Protein AF-A0A0A0C1K7-F1 (afdb_monomer)

Organism: NCBI:txid1386082

Radius of gyration: 26.79 Å; Cα contacts (8 Å, |Δi|>4): 546; chains: 1; bounding box: 104×49×69 Å

Foldseek 3Di:
DAEDELVNLLVLLLVQLVVDDLLQAEEEAEPDQSVSSSVSSCVNSVHWYYYLVCLLVQATDQDPPVDHPVCSSVSSLVRQAYEYEYQEFDPCPSLVVSVVSLVVRPSCPNRYFYEYQEYEPDDSVVSHPYYRDYDYPPYDYLVCNLADQLQLLEEEACACPWQNHAQPDDGDPHTPDARNYEHAEHEYAHDPVCVVVVVVSCVVRPHHYDYYHYQPPVVQDDPDDDDPQSPDSLSSVLSCCVVSLRLEYEAADPVSLQSSCASNQHWYQHNPLSFIDHHPDDTPDGDDPVVVVVSVVSVVVSVVVVVVVVVVVVVVVVVVVVVVVVVVVVVVVVPDDDDDDDD

Structure (mmCIF, N/CA/C/O backbone):
data_AF-A0A0A0C1K7-F1
#
_entry.id   AF-A0A0A0C1K7-F1
#
loop_
_atom_site.group_PDB
_atom_site.id
_atom_site.type_symbol
_atom_site.label_atom_id
_atom_site.label_alt_id
_atom_site.label_comp_id
_atom_site.label_asym_id
_atom_site.label_entity_id
_atom_site.label_seq_id
_atom_site.pdbx_PDB_ins_code
_atom_site.Cartn_x
_atom_site.Cartn_y
_atom_site.Cartn_z
_atom_site.occupancy
_atom_site.B_iso_or_equiv
_atom_site.auth_seq_id
_atom_site.auth_comp_id
_atom_site.auth_asym_id
_atom_site.auth_atom_id
_atom_site.pdbx_PDB_model_num
ATOM 1 N N . MET A 1 1 ? -2.513 -12.973 -7.589 1.00 79.81 1 MET A N 1
ATOM 2 C CA . MET A 1 1 ? -2.122 -11.960 -6.600 1.00 79.81 1 MET A CA 1
ATOM 3 C C . MET A 1 1 ? -3.388 -11.286 -6.135 1.00 79.81 1 MET A C 1
ATOM 5 O O . MET A 1 1 ? -4.153 -10.861 -6.990 1.00 79.81 1 MET A O 1
ATOM 9 N N . GLU A 1 2 ? -3.632 -11.249 -4.832 1.00 85.44 2 GLU A N 1
ATOM 10 C CA . GLU A 1 2 ? -4.788 -10.550 -4.267 1.00 85.44 2 GLU A CA 1
ATOM 11 C C . GLU A 1 2 ? -4.468 -9.060 -4.143 1.00 85.44 2 GLU A C 1
ATOM 13 O O . GLU A 1 2 ? -3.537 -8.693 -3.430 1.00 85.44 2 GLU A O 1
ATOM 18 N N . PHE A 1 3 ? -5.199 -8.205 -4.847 1.00 91.31 3 PHE A N 1
ATOM 19 C CA . PHE A 1 3 ? -5.061 -6.756 -4.733 1.00 91.31 3 PHE A CA 1
ATOM 20 C C . PHE A 1 3 ? -6.312 -6.171 -4.082 1.00 91.31 3 PHE A C 1
ATOM 22 O O . PHE A 1 3 ? -7.419 -6.654 -4.329 1.00 91.31 3 PHE A O 1
ATOM 29 N N . ARG A 1 4 ? -6.145 -5.143 -3.250 1.00 93.06 4 ARG A N 1
ATOM 30 C CA . ARG A 1 4 ? -7.255 -4.310 -2.772 1.00 93.06 4 ARG A CA 1
ATOM 31 C C . ARG A 1 4 ? -6.909 -2.844 -3.021 1.00 93.06 4 ARG A C 1
ATOM 33 O O . ARG A 1 4 ? -5.832 -2.383 -2.631 1.00 93.06 4 ARG A O 1
ATOM 40 N N . SER A 1 5 ? -7.826 -2.148 -3.685 1.00 94.00 5 SER A N 1
ATOM 41 C CA . SER A 1 5 ? -7.778 -0.700 -3.878 1.00 94.00 5 SER A CA 1
ATOM 42 C C . SER A 1 5 ? -8.366 0.031 -2.674 1.00 94.00 5 SER A C 1
ATOM 44 O O . SER A 1 5 ? -9.051 -0.565 -1.838 1.00 94.00 5 SER A O 1
ATOM 46 N N . VAL A 1 6 ? -8.140 1.339 -2.601 1.00 95.50 6 VAL A N 1
ATOM 47 C CA . VAL A 1 6 ? -8.814 2.237 -1.656 1.00 95.50 6 VAL A CA 1
ATOM 48 C C . VAL A 1 6 ? -10.325 2.219 -1.891 1.00 95.50 6 VAL A C 1
ATOM 50 O O . VAL A 1 6 ? -11.089 2.222 -0.929 1.00 95.50 6 VAL A O 1
ATOM 53 N N . HIS A 1 7 ? -10.765 2.128 -3.151 1.00 93.38 7 HIS A N 1
ATOM 54 C CA . HIS A 1 7 ? -12.184 1.984 -3.481 1.00 93.38 7 HIS A CA 1
ATOM 55 C C . HIS A 1 7 ? -12.779 0.708 -2.871 1.00 93.38 7 HIS A C 1
ATOM 57 O O . HIS A 1 7 ? -13.783 0.776 -2.166 1.00 93.38 7 HIS A O 1
ATOM 63 N N . GLN A 1 8 ? -12.122 -0.439 -3.077 1.00 93.12 8 GLN A N 1
ATOM 64 C CA . GLN A 1 8 ? -12.571 -1.710 -2.513 1.00 93.12 8 GLN A CA 1
ATOM 65 C C . GLN A 1 8 ? -12.568 -1.671 -0.979 1.00 93.12 8 GLN A C 1
ATOM 67 O O . GLN A 1 8 ? -13.553 -2.054 -0.359 1.00 93.12 8 GLN A O 1
ATOM 72 N N . LEU A 1 9 ? -11.509 -1.121 -0.370 1.00 96.38 9 LEU A N 1
ATOM 73 C CA . LEU A 1 9 ? -11.446 -0.916 1.077 1.00 96.38 9 LEU A CA 1
ATOM 74 C C . LEU A 1 9 ? -12.624 -0.086 1.596 1.00 96.38 9 LEU A C 1
ATOM 76 O O . LEU A 1 9 ? -13.192 -0.446 2.620 1.00 96.38 9 LEU A O 1
ATOM 80 N N . SER A 1 10 ? -13.005 0.990 0.908 1.00 96.44 10 SER A N 1
ATOM 81 C CA . SER A 1 10 ? -14.137 1.823 1.321 1.00 96.44 10 SER A CA 1
ATOM 82 C C . SER A 1 10 ? -15.453 1.044 1.321 1.00 96.44 10 SER A C 1
ATOM 84 O O . SER A 1 10 ? -16.235 1.185 2.257 1.00 96.44 10 SER A O 1
ATOM 86 N N . VAL A 1 11 ? -15.698 0.220 0.298 1.00 95.62 11 VAL A N 1
ATOM 87 C CA . VAL A 1 11 ? -16.900 -0.628 0.222 1.00 95.62 11 VAL A CA 1
ATOM 88 C C . VAL A 1 11 ? -16.883 -1.694 1.318 1.00 95.62 11 VAL A C 1
ATOM 90 O O . VAL A 1 11 ? -17.893 -1.925 1.981 1.00 95.62 11 VAL A O 1
ATOM 93 N N . ASP A 1 12 ? -15.732 -2.325 1.529 1.00 96.56 12 ASP A N 1
ATOM 94 C CA . ASP A 1 12 ? -15.576 -3.398 2.508 1.00 96.56 12 ASP A CA 1
ATOM 95 C C . ASP A 1 12 ? -15.696 -2.886 3.942 1.00 96.56 12 ASP A C 1
ATOM 97 O O . ASP A 1 12 ? -16.361 -3.514 4.757 1.00 96.56 12 ASP A O 1
ATOM 101 N N . VAL A 1 13 ? -15.130 -1.719 4.253 1.00 97.81 13 VAL A N 1
ATOM 102 C CA . VAL A 1 13 ? -15.263 -1.089 5.572 1.00 97.81 13 VAL A CA 1
ATOM 103 C C . VAL A 1 13 ? -16.706 -0.667 5.853 1.00 97.81 13 VAL A C 1
ATOM 105 O O . VAL A 1 13 ? -17.173 -0.855 6.975 1.00 97.81 13 VAL A O 1
ATOM 108 N N . ALA A 1 14 ? -17.425 -0.152 4.852 1.00 97.06 14 ALA A N 1
ATOM 109 C CA . ALA A 1 14 ? -18.838 0.189 4.999 1.00 97.06 14 ALA A CA 1
ATOM 110 C C . ALA A 1 14 ? -19.695 -1.040 5.336 1.00 97.06 14 ALA A C 1
ATOM 112 O O . ALA A 1 14 ? -20.583 -0.951 6.169 1.00 97.06 14 ALA A O 1
ATOM 113 N N . ARG A 1 15 ? -19.404 -2.200 4.737 1.00 97.56 15 ARG A N 1
ATOM 114 C CA . ARG A 1 15 ? -20.087 -3.462 5.070 1.00 97.56 15 ARG A CA 1
ATOM 115 C C . ARG A 1 15 ? -19.617 -4.044 6.395 1.00 97.56 15 ARG A C 1
ATOM 117 O O . ARG A 1 15 ? -20.395 -4.636 7.130 1.00 97.56 15 ARG A O 1
ATOM 124 N N . TRP A 1 16 ? -18.330 -3.907 6.702 1.00 97.44 16 TRP A N 1
ATOM 125 C CA . TRP A 1 16 ? -17.764 -4.418 7.942 1.00 97.44 16 TRP A CA 1
ATOM 126 C C . TRP A 1 16 ? -18.338 -3.695 9.161 1.00 97.44 16 TRP A C 1
ATOM 128 O O . TRP A 1 16 ? -18.605 -4.349 10.168 1.00 97.44 16 TRP A O 1
ATOM 138 N N . SER A 1 17 ? -18.586 -2.385 9.064 1.00 97.06 17 SER A N 1
ATOM 139 C CA . SER A 1 17 ? -19.170 -1.598 10.156 1.00 97.06 17 SER A CA 1
ATOM 140 C C . SER A 1 17 ? -20.531 -2.122 10.620 1.00 97.06 17 SER A C 1
ATOM 142 O O . SER A 1 17 ? -20.789 -2.110 11.818 1.00 97.06 17 SER A O 1
ATOM 144 N N . GLU A 1 18 ? -21.346 -2.674 9.716 1.00 95.94 18 GLU A N 1
ATOM 145 C CA . GLU A 1 18 ? -22.648 -3.287 10.025 1.00 95.94 18 GLU A CA 1
ATOM 146 C C . GLU A 1 18 ? -22.526 -4.590 10.836 1.00 95.94 18 GLU A C 1
ATOM 148 O O . GLU A 1 18 ? -23.487 -5.039 11.453 1.00 95.94 18 GLU A O 1
ATOM 153 N N . THR A 1 19 ? -21.345 -5.215 10.833 1.00 95.38 19 THR A N 1
ATOM 154 C CA . THR A 1 19 ? -21.078 -6.484 11.537 1.00 95.38 19 THR A CA 1
ATOM 155 C C . THR A 1 19 ? -20.338 -6.300 12.861 1.00 95.38 19 THR A C 1
ATOM 157 O O . THR A 1 19 ? -20.175 -7.259 13.620 1.00 95.38 19 THR A O 1
ATOM 160 N N . LEU A 1 20 ? -19.829 -5.092 13.123 1.00 96.25 20 LEU A N 1
ATOM 161 C CA . LEU A 1 20 ? -19.092 -4.784 14.342 1.00 96.25 20 LEU A CA 1
ATOM 162 C C . LEU A 1 20 ? -20.054 -4.589 15.526 1.00 96.25 20 LEU A C 1
ATOM 164 O O . LEU A 1 20 ? -21.202 -4.198 15.324 1.00 96.25 20 LEU A O 1
ATOM 168 N N . PRO A 1 21 ? -19.603 -4.836 16.771 1.00 94.12 21 PRO A N 1
ATOM 169 C CA . PRO A 1 21 ? -20.442 -4.626 17.944 1.00 94.12 21 PRO A CA 1
ATOM 170 C C . PRO A 1 21 ? -20.941 -3.177 18.044 1.00 94.12 21 PRO A C 1
ATOM 172 O O . PRO A 1 21 ? -20.156 -2.233 17.945 1.00 94.12 21 PRO A O 1
ATOM 175 N N . GLU A 1 22 ? -22.241 -3.002 18.290 1.00 90.62 22 GLU A N 1
ATOM 176 C CA . GLU A 1 22 ? -22.869 -1.676 18.405 1.00 90.62 22 GLU A CA 1
ATOM 177 C C . GLU A 1 22 ? -22.341 -0.865 19.598 1.00 90.62 22 GLU A C 1
ATOM 179 O O . GLU A 1 22 ? -22.368 0.366 19.577 1.00 90.62 22 GLU A O 1
ATOM 184 N N . ASP A 1 23 ? -21.832 -1.550 20.624 1.00 92.88 23 ASP A N 1
ATOM 185 C CA . ASP A 1 23 ? -21.272 -0.970 21.846 1.00 92.88 23 ASP A CA 1
ATOM 186 C C . ASP A 1 23 ? -19.806 -0.526 21.704 1.00 92.88 23 ASP A C 1
ATOM 188 O O . ASP A 1 23 ? -19.182 -0.174 22.700 1.00 92.88 23 ASP A O 1
ATOM 192 N N . VAL A 1 24 ? -19.235 -0.524 20.492 1.00 95.25 24 VAL A N 1
ATOM 193 C CA . VAL A 1 24 ? -17.954 0.150 20.227 1.00 95.25 24 VAL A CA 1
ATOM 194 C C . VAL A 1 24 ? -18.142 1.657 20.390 1.00 95.25 24 VAL A C 1
ATOM 196 O O . VAL A 1 24 ? -18.848 2.296 19.614 1.00 95.25 24 VAL A O 1
ATOM 199 N N . ASP A 1 25 ? -17.454 2.234 21.369 1.00 93.44 25 ASP A N 1
ATOM 200 C CA . ASP A 1 25 ? -17.585 3.643 21.741 1.00 93.44 25 ASP A CA 1
ATOM 201 C C . ASP A 1 25 ? -16.509 4.534 21.110 1.00 93.44 25 ASP A C 1
ATOM 203 O O . ASP A 1 25 ? -16.725 5.732 20.952 1.00 93.44 25 ASP A O 1
ATOM 207 N N . LEU A 1 26 ? -15.358 3.960 20.743 1.00 94.81 26 LEU A N 1
ATOM 208 C CA . LEU A 1 26 ? -14.180 4.664 20.229 1.00 94.81 26 LEU A CA 1
ATOM 209 C C . LEU A 1 26 ? -13.444 3.792 19.207 1.00 94.81 26 LEU A C 1
ATOM 211 O O . LEU A 1 26 ? -13.259 2.592 19.429 1.00 94.81 26 LEU A O 1
ATOM 215 N N . VAL A 1 27 ? -12.963 4.403 18.123 1.00 97.25 27 VAL A N 1
ATOM 216 C CA . VAL A 1 27 ? -12.099 3.742 17.136 1.00 97.25 27 VAL A CA 1
ATOM 217 C C . VAL A 1 27 ? -10.688 4.319 17.226 1.00 97.25 27 VAL A C 1
ATOM 219 O O . VAL A 1 27 ? -10.500 5.533 17.213 1.00 97.25 27 VAL A O 1
ATOM 222 N N . ALA A 1 28 ? -9.683 3.451 17.292 1.00 97.62 28 ALA A N 1
ATOM 223 C CA . ALA A 1 28 ? -8.276 3.826 17.281 1.00 97.62 28 ALA A CA 1
ATOM 224 C C . ALA A 1 28 ? -7.560 3.165 16.099 1.00 97.62 28 ALA A C 1
ATOM 226 O O . ALA A 1 28 ? -7.624 1.950 15.940 1.00 97.62 28 ALA A O 1
ATOM 227 N N . GLY A 1 29 ? -6.867 3.932 15.263 1.00 97.94 29 GLY A N 1
ATOM 228 C CA . GLY A 1 29 ? -6.070 3.370 14.169 1.00 97.94 29 GLY A CA 1
ATOM 229 C C . GLY A 1 29 ? -4.614 3.144 14.567 1.00 97.94 29 GLY A C 1
ATOM 230 O O . GLY A 1 29 ? -4.020 3.959 15.268 1.00 97.94 29 GLY A O 1
ATOM 231 N N . ILE A 1 30 ? -4.004 2.057 14.090 1.00 97.50 30 ILE A N 1
ATOM 232 C CA . ILE A 1 30 ? -2.555 1.843 14.193 1.00 97.50 30 ILE A CA 1
ATOM 233 C C . ILE A 1 30 ? -1.863 2.616 13.059 1.00 97.50 30 ILE A C 1
ATOM 235 O O . ILE A 1 30 ? -2.074 2.296 11.881 1.00 97.50 30 ILE A O 1
ATOM 239 N N . PRO A 1 31 ? -1.012 3.615 13.358 1.00 95.00 31 PRO A N 1
ATOM 240 C CA . PRO A 1 31 ? -0.328 4.364 12.316 1.00 95.00 31 PRO A CA 1
ATOM 241 C C . PRO A 1 31 ? 0.660 3.500 11.516 1.00 95.00 31 PRO A C 1
ATOM 243 O O . PRO A 1 31 ? 1.344 2.627 12.047 1.00 95.00 31 PRO A O 1
ATOM 246 N N . ARG A 1 32 ? 0.824 3.724 10.211 1.00 92.56 32 ARG A N 1
ATOM 247 C CA . ARG A 1 32 ? 0.148 4.726 9.366 1.00 92.56 32 ARG A CA 1
ATOM 248 C C . ARG A 1 32 ? -1.073 4.155 8.645 1.00 92.56 32 ARG A C 1
ATOM 250 O O . ARG A 1 32 ? -2.099 4.814 8.572 1.00 92.56 32 ARG A O 1
ATOM 257 N N . SER A 1 33 ? -0.955 2.956 8.076 1.00 95.06 33 SER A N 1
ATOM 258 C CA . SER A 1 33 ? -1.963 2.386 7.176 1.00 95.06 33 SER A CA 1
ATOM 259 C C . SER A 1 33 ? -3.261 2.018 7.887 1.00 95.06 33 SER A C 1
ATOM 261 O O . SER A 1 33 ? -4.314 2.223 7.297 1.00 95.06 33 SER A O 1
ATOM 263 N N . GLY A 1 34 ? -3.212 1.572 9.148 1.00 97.12 34 GLY A N 1
ATOM 264 C CA . GLY A 1 34 ? -4.402 1.285 9.955 1.00 97.12 34 GLY A CA 1
ATOM 265 C C . GLY A 1 34 ? -5.284 2.506 10.227 1.00 97.12 34 GLY A C 1
ATOM 266 O O . GLY A 1 34 ? -6.486 2.353 10.428 1.00 97.12 34 GLY A O 1
ATOM 267 N N . MET A 1 35 ? -4.742 3.727 10.123 1.00 97.50 35 MET A N 1
ATOM 268 C CA . MET A 1 35 ? -5.546 4.954 10.204 1.00 97.50 35 MET A CA 1
ATOM 269 C C . MET A 1 35 ? -6.549 5.083 9.057 1.00 97.50 35 MET A C 1
ATOM 271 O O . MET A 1 35 ? -7.607 5.678 9.246 1.00 97.50 35 MET A O 1
ATOM 275 N N . LEU A 1 36 ? -6.247 4.524 7.881 1.00 97.75 36 LEU A N 1
ATOM 276 C CA . LEU A 1 36 ? -7.131 4.599 6.720 1.00 97.75 36 LEU A CA 1
ATOM 277 C C . LEU A 1 36 ? -8.483 3.900 6.981 1.00 97.75 36 LEU A C 1
ATOM 279 O O . LEU A 1 36 ? -9.506 4.588 6.945 1.00 97.75 36 LEU A O 1
ATOM 283 N N . PRO A 1 37 ? -8.538 2.592 7.311 1.00 98.06 37 PRO A N 1
ATOM 284 C CA . PRO A 1 37 ? -9.797 1.947 7.672 1.00 98.06 37 PRO A CA 1
ATOM 285 C C . PRO A 1 37 ? -10.371 2.450 8.997 1.00 98.06 37 PRO A C 1
ATOM 287 O O . PRO A 1 37 ? -11.589 2.519 9.109 1.00 98.06 37 PRO A O 1
ATOM 290 N N . ALA A 1 38 ? -9.546 2.831 9.981 1.00 98.06 38 ALA A N 1
ATOM 291 C CA . ALA A 1 38 ? -10.041 3.387 11.244 1.00 98.06 38 ALA A CA 1
ATOM 292 C C . ALA A 1 38 ? -10.867 4.661 11.019 1.00 98.06 38 ALA A C 1
ATOM 294 O O . ALA A 1 38 ? -11.949 4.806 11.581 1.00 98.06 38 ALA A O 1
ATOM 295 N N . THR A 1 39 ? -10.391 5.551 10.144 1.00 97.38 39 THR A N 1
ATOM 296 C CA . THR A 1 39 ? -11.105 6.785 9.790 1.00 97.38 39 THR A CA 1
ATOM 297 C C . THR A 1 39 ? -12.430 6.477 9.100 1.00 97.38 39 THR A C 1
ATOM 299 O O . THR A 1 39 ? -13.461 7.030 9.473 1.00 97.38 39 THR A O 1
ATOM 302 N N . MET A 1 40 ? -12.425 5.566 8.122 1.00 97.69 40 MET A N 1
ATOM 303 C CA . MET A 1 40 ? -13.645 5.147 7.423 1.00 97.69 40 MET A CA 1
ATOM 304 C C . MET A 1 40 ? -14.660 4.519 8.393 1.00 97.69 40 MET A C 1
ATOM 306 O O . MET A 1 40 ? -15.831 4.888 8.379 1.00 97.69 40 MET A O 1
ATOM 310 N N . LEU A 1 41 ? -14.211 3.627 9.282 1.00 97.19 41 LEU A N 1
ATOM 311 C CA . LEU A 1 41 ? -15.055 3.010 10.308 1.00 97.19 41 LEU A CA 1
ATOM 312 C C . LEU A 1 41 ? -15.657 4.040 11.259 1.00 97.19 41 LEU A C 1
ATOM 314 O O . LEU A 1 41 ? -16.861 4.015 11.488 1.00 97.19 41 LEU A O 1
ATOM 318 N N . ALA A 1 42 ? -14.841 4.954 11.787 1.00 95.12 42 ALA A N 1
ATOM 319 C CA . ALA A 1 42 ? -15.300 5.998 12.697 1.00 95.12 42 ALA A CA 1
ATOM 320 C C . ALA A 1 42 ? -16.409 6.855 12.065 1.00 95.12 42 ALA A C 1
ATOM 322 O O . ALA A 1 42 ? -17.389 7.179 12.734 1.00 95.12 42 ALA A O 1
ATOM 323 N N . LEU A 1 43 ? -16.301 7.151 10.763 1.00 94.31 43 LEU A N 1
ATOM 324 C CA . LEU A 1 43 ? -17.336 7.860 10.010 1.00 94.31 43 LEU A CA 1
ATOM 325 C C . LEU A 1 43 ? -18.621 7.035 9.863 1.00 94.31 43 LEU A C 1
ATOM 327 O O . LEU A 1 43 ? -19.698 7.553 10.140 1.00 94.31 43 LEU A O 1
ATOM 331 N N . HIS A 1 44 ? -18.529 5.762 9.468 1.00 95.06 44 HIS A N 1
ATOM 332 C CA . HIS A 1 44 ? -19.713 4.908 9.310 1.00 95.06 44 HIS A CA 1
ATOM 333 C C . HIS A 1 44 ? -20.423 4.627 10.643 1.00 95.06 44 HIS A C 1
ATOM 335 O O . HIS A 1 44 ? -21.650 4.633 10.708 1.00 95.06 44 HIS A O 1
ATOM 341 N N . MET A 1 45 ? -19.658 4.427 11.715 1.00 92.94 45 MET A N 1
ATOM 342 C CA . MET A 1 45 ? -20.176 4.121 13.051 1.00 92.94 45 MET A CA 1
ATOM 343 C C . MET A 1 45 ? -20.509 5.377 13.870 1.00 92.94 45 MET A C 1
ATOM 345 O O . MET A 1 45 ? -21.030 5.254 14.976 1.00 92.94 45 MET A O 1
ATOM 349 N N . HIS A 1 46 ? -20.203 6.573 13.352 1.00 90.62 46 HIS A N 1
ATOM 350 C CA . HIS A 1 46 ? -20.353 7.856 14.047 1.00 90.62 46 HIS A CA 1
ATOM 351 C C . HIS A 1 46 ? -19.648 7.886 15.415 1.00 90.62 46 HIS A C 1
ATOM 353 O O . HIS A 1 46 ? -20.186 8.393 16.401 1.00 90.62 46 HIS A O 1
ATOM 359 N N . ARG A 1 47 ? -18.435 7.323 15.484 1.00 91.75 47 ARG A N 1
ATOM 360 C CA . ARG A 1 47 ? -17.638 7.225 16.718 1.00 91.75 47 ARG A CA 1
ATOM 361 C C . ARG A 1 47 ? -16.445 8.181 16.701 1.00 91.75 47 ARG A C 1
ATOM 363 O O . ARG A 1 47 ? -15.932 8.485 15.623 1.00 91.75 47 ARG A O 1
ATOM 370 N N . PRO A 1 48 ? -15.972 8.647 17.872 1.00 92.44 48 PRO A N 1
ATOM 371 C CA . PRO A 1 48 ? -14.722 9.385 17.956 1.00 92.44 48 PRO A CA 1
ATOM 372 C C . PRO A 1 48 ? -13.550 8.537 17.438 1.00 92.44 48 PRO A C 1
ATOM 374 O O . PRO A 1 48 ? -13.557 7.305 17.532 1.00 92.44 48 PRO A O 1
ATOM 377 N N . LEU A 1 49 ? -12.544 9.219 16.892 1.00 94.06 49 LEU A N 1
ATOM 378 C CA . LEU A 1 49 ? -11.361 8.615 16.287 1.00 94.06 49 LEU A CA 1
ATOM 379 C C . LEU A 1 49 ? -10.105 9.049 17.039 1.00 94.06 49 LEU A C 1
ATOM 381 O O . LEU A 1 49 ? -9.923 10.231 17.326 1.00 94.06 49 LEU A O 1
ATOM 385 N N . THR A 1 50 ? -9.194 8.118 17.284 1.00 94.94 50 THR A N 1
ATOM 386 C CA . THR A 1 50 ? -7.830 8.426 17.717 1.00 94.94 50 THR A CA 1
ATOM 387 C C . THR A 1 50 ? -6.797 7.584 16.963 1.00 94.94 50 THR A C 1
ATOM 389 O O . THR A 1 50 ? -7.148 6.694 16.185 1.00 94.94 50 THR A O 1
ATOM 392 N N . ASP A 1 51 ? -5.519 7.887 17.150 1.00 96.06 51 ASP A N 1
ATOM 393 C CA . ASP A 1 51 ? -4.420 6.994 16.792 1.00 96.06 51 ASP A CA 1
ATOM 394 C C . ASP A 1 51 ? -3.963 6.191 18.024 1.00 96.06 51 ASP A C 1
ATOM 396 O O . ASP A 1 51 ? -4.419 6.423 19.143 1.00 96.06 51 ASP A O 1
ATOM 400 N N . LEU A 1 52 ? -3.109 5.186 17.828 1.00 95.94 52 LEU A N 1
ATOM 401 C CA . LEU A 1 52 ? -2.655 4.312 18.915 1.00 95.94 52 LEU A CA 1
ATOM 402 C C . LEU A 1 52 ? -1.954 5.073 20.055 1.00 95.94 52 LEU A C 1
ATOM 404 O O . LEU A 1 52 ? -2.164 4.737 21.218 1.00 95.94 52 LEU A O 1
ATOM 408 N N . ASP A 1 53 ? -1.134 6.072 19.730 1.00 94.25 53 ASP A N 1
ATOM 409 C CA . ASP A 1 53 ? -0.396 6.844 20.734 1.00 94.25 53 ASP A CA 1
ATOM 410 C C . ASP A 1 53 ? -1.352 7.777 21.489 1.00 94.25 53 ASP A C 1
ATOM 412 O O . ASP A 1 53 ? -1.340 7.832 22.715 1.00 94.25 53 ASP A O 1
ATOM 416 N N . GLY A 1 54 ? -2.275 8.421 20.775 1.00 92.62 54 GLY A N 1
ATOM 417 C CA . GLY A 1 54 ? -3.355 9.214 21.345 1.00 92.62 54 GLY A CA 1
ATOM 418 C C . GLY A 1 54 ? -4.252 8.389 22.258 1.00 92.62 54 GLY A C 1
ATOM 419 O O . GLY A 1 54 ? -4.575 8.843 23.349 1.00 92.62 54 GLY A O 1
ATOM 420 N N . LEU A 1 55 ? -4.579 7.150 21.887 1.00 94.25 55 LEU A N 1
ATOM 421 C CA . LEU A 1 55 ? -5.314 6.237 22.759 1.00 94.25 55 LEU A CA 1
ATOM 422 C C . LEU A 1 55 ? -4.588 6.004 24.094 1.00 94.25 55 LEU A C 1
ATOM 424 O O . LEU A 1 55 ? -5.229 6.008 25.140 1.00 94.25 55 LEU A O 1
ATOM 428 N N . ILE A 1 56 ? -3.268 5.803 24.058 1.00 93.00 56 ILE A N 1
ATOM 429 C CA . ILE A 1 56 ? -2.436 5.576 25.252 1.00 93.00 56 ILE A CA 1
ATOM 430 C C . ILE A 1 56 ? -2.304 6.854 26.093 1.00 93.00 56 ILE A C 1
ATOM 432 O O . ILE A 1 56 ? -2.240 6.786 27.319 1.00 93.00 56 ILE A O 1
ATOM 436 N N . GLU A 1 57 ? -2.270 8.012 25.443 1.00 90.88 57 GLU A N 1
ATOM 437 C CA . GLU A 1 57 ? -2.104 9.325 26.073 1.00 90.88 57 GLU A CA 1
ATOM 438 C C . GLU A 1 57 ? -3.431 9.976 26.498 1.00 90.88 57 GLU A C 1
ATOM 440 O O . GLU A 1 57 ? -3.420 11.077 27.046 1.00 90.88 57 GLU A O 1
ATOM 445 N N . GLY A 1 58 ? -4.580 9.342 26.241 1.00 87.12 58 GLY A N 1
ATOM 446 C CA . GLY A 1 58 ? -5.893 9.924 26.541 1.00 87.12 58 GLY A CA 1
ATOM 447 C C . GLY A 1 58 ? -6.305 11.061 25.594 1.00 87.12 58 GLY A C 1
ATOM 448 O O . GLY A 1 58 ? -7.129 11.901 25.947 1.00 87.12 58 GLY A O 1
ATOM 449 N N . ARG A 1 59 ? -5.747 11.108 24.380 1.00 88.31 59 ARG A N 1
ATOM 450 C CA . ARG A 1 59 ? -6.067 12.093 23.339 1.00 88.31 59 ARG A CA 1
ATOM 451 C C . ARG A 1 59 ? -6.976 11.502 22.266 1.00 88.31 59 ARG A C 1
ATOM 453 O O . ARG A 1 59 ? -6.763 10.390 21.792 1.00 88.31 59 ARG A O 1
ATOM 460 N N . VAL A 1 60 ? -7.929 12.301 21.797 1.00 86.38 60 VAL A N 1
ATOM 461 C CA . VAL A 1 60 ? -8.795 11.997 20.644 1.00 86.38 60 VAL A CA 1
ATOM 462 C C . VAL A 1 60 ? -8.490 12.988 19.523 1.00 86.38 60 VAL A C 1
ATOM 464 O O . VAL A 1 60 ? -8.181 14.153 19.790 1.00 86.38 60 VAL A O 1
ATOM 467 N N . LEU A 1 61 ? -8.558 12.551 18.263 1.00 85.12 61 LEU A N 1
ATOM 468 C CA . LEU A 1 61 ? -8.440 13.464 17.129 1.00 85.12 61 LEU A CA 1
ATOM 469 C C . LEU A 1 61 ? -9.653 14.395 17.098 1.00 85.12 61 LEU A C 1
ATOM 471 O O . LEU A 1 61 ? -10.794 13.974 17.300 1.00 85.12 61 LEU A O 1
ATOM 475 N N . ARG A 1 62 ? -9.405 15.682 16.838 1.00 70.44 62 ARG A N 1
ATOM 476 C CA . ARG A 1 62 ? -10.459 16.696 16.814 1.00 70.44 62 ARG A CA 1
ATOM 477 C C . ARG A 1 62 ? -11.516 16.304 15.783 1.00 70.44 62 ARG A C 1
ATOM 479 O O . ARG A 1 62 ? -11.243 16.259 14.586 1.00 70.44 62 ARG A O 1
ATOM 486 N N . CYS A 1 63 ? -12.720 16.028 16.259 1.00 60.47 63 CYS A N 1
ATOM 487 C CA . CYS A 1 63 ? -13.871 15.799 15.407 1.00 60.47 63 CYS A CA 1
ATOM 488 C C . CYS A 1 63 ? -14.469 17.167 15.015 1.00 60.47 63 CYS A C 1
ATOM 490 O O . CYS A 1 63 ? -14.281 18.154 15.729 1.00 60.47 63 CYS A O 1
ATOM 492 N N . GLY A 1 64 ? -15.121 17.267 13.850 1.00 56.97 64 GLY A N 1
ATOM 493 C CA . GLY A 1 64 ? -15.770 18.515 13.413 1.00 56.97 64 GLY A CA 1
ATOM 494 C C . GLY A 1 64 ? -16.840 19.003 14.403 1.00 56.97 64 GLY A C 1
ATOM 495 O O . GLY A 1 64 ? -17.143 18.316 15.372 1.00 56.97 64 GLY A O 1
ATOM 496 N N . GLU A 1 65 ? -17.466 20.157 14.145 1.00 53.03 65 GLU A N 1
ATOM 497 C CA . GLU A 1 65 ? -18.403 20.843 15.070 1.00 53.03 65 GLU A CA 1
ATOM 498 C C . GLU A 1 65 ? -19.487 19.950 15.709 1.00 53.03 65 GLU A C 1
ATOM 500 O O . GLU A 1 65 ? -19.949 20.228 16.812 1.00 53.03 65 GLU A O 1
ATOM 505 N N . ARG A 1 66 ? -19.864 18.846 15.048 1.00 51.06 66 ARG A N 1
ATOM 506 C CA . ARG A 1 66 ? -20.860 17.865 15.516 1.00 51.06 66 ARG A CA 1
ATOM 507 C C . ARG A 1 66 ? -20.417 17.039 16.737 1.00 51.06 66 ARG A C 1
ATOM 509 O O . ARG A 1 66 ? -21.260 16.440 17.394 1.00 51.06 66 ARG A O 1
ATOM 516 N N . LEU A 1 67 ? -19.122 17.001 17.038 1.00 52.66 67 LEU A N 1
ATOM 517 C CA . LEU A 1 67 ? -18.501 16.315 18.175 1.00 52.66 67 LEU A CA 1
ATOM 518 C C . LEU A 1 67 ? -17.527 17.320 18.808 1.00 52.66 67 LEU A C 1
ATOM 520 O O . LEU A 1 67 ? -16.323 17.281 18.556 1.00 52.66 67 LEU A O 1
ATOM 524 N N . SER A 1 68 ? -18.068 18.298 19.539 1.00 48.59 68 SER A N 1
ATOM 525 C CA . SER A 1 68 ? -17.289 19.411 20.087 1.00 48.59 68 SER A CA 1
ATOM 526 C C . SER A 1 68 ? -16.100 18.926 20.931 1.00 48.59 68 SER A C 1
ATOM 528 O O . SER A 1 68 ? -16.190 17.984 21.720 1.00 48.59 68 SER A O 1
ATOM 530 N N . SER A 1 69 ? -14.962 19.602 20.754 1.00 47.72 69 SER A N 1
ATOM 531 C CA . SER A 1 69 ? -13.645 19.277 21.322 1.00 47.72 69 SER A CA 1
ATOM 532 C C . SER A 1 69 ? -13.570 19.261 22.853 1.00 47.72 69 SER A C 1
ATOM 534 O O . SER A 1 69 ? -12.568 18.818 23.401 1.00 47.72 69 SER A O 1
ATOM 536 N N . GLU A 1 70 ? -14.611 19.720 23.543 1.00 47.22 70 GLU A N 1
ATOM 537 C CA . GLU A 1 70 ? -14.688 19.739 25.007 1.00 47.22 70 GLU A CA 1
ATOM 538 C C . GLU A 1 70 ? -14.932 18.346 25.614 1.00 47.22 70 GLU A C 1
ATOM 540 O O . GLU A 1 70 ? -14.666 18.151 26.792 1.00 47.22 70 GLU A O 1
ATOM 545 N N . ARG A 1 71 ? -15.362 17.353 24.816 1.00 52.06 71 ARG A N 1
ATOM 546 C CA . ARG A 1 71 ? -15.662 15.977 25.273 1.00 52.06 71 ARG A CA 1
ATOM 547 C C . ARG A 1 71 ? -14.556 14.951 24.990 1.00 52.06 71 ARG A C 1
ATOM 549 O O . ARG A 1 71 ? -14.783 13.751 25.112 1.00 52.06 71 ARG A O 1
ATOM 556 N N . ALA A 1 72 ? -13.377 15.381 24.537 1.00 54.03 72 ALA A N 1
ATOM 557 C CA . ALA A 1 72 ? -12.322 14.461 24.099 1.00 54.03 72 ALA A CA 1
ATOM 558 C C . ALA A 1 72 ? -11.733 13.581 25.231 1.00 54.03 72 ALA A C 1
ATOM 560 O O . ALA A 1 72 ? -11.610 12.375 25.006 1.00 54.03 72 ALA A O 1
ATOM 561 N N . PRO A 1 73 ? -11.422 14.107 26.436 1.00 54.72 73 PRO A N 1
ATOM 562 C CA . PRO A 1 73 ? -11.002 13.274 27.570 1.00 54.72 73 PRO A CA 1
ATOM 563 C C . PRO A 1 73 ? -12.129 12.339 28.038 1.00 54.72 73 PRO A C 1
ATOM 565 O O . PRO A 1 73 ? -11.907 11.140 28.215 1.00 54.72 73 PRO A O 1
ATOM 568 N N . ASP A 1 74 ? -13.361 12.859 28.110 1.00 63.56 74 ASP A N 1
ATOM 569 C CA . ASP A 1 74 ? -14.562 12.102 28.491 1.00 63.56 74 ASP A CA 1
ATOM 570 C C . ASP A 1 74 ? -14.838 10.924 27.547 1.00 63.56 74 ASP A C 1
ATOM 572 O O . ASP A 1 74 ? -15.343 9.884 27.970 1.00 63.56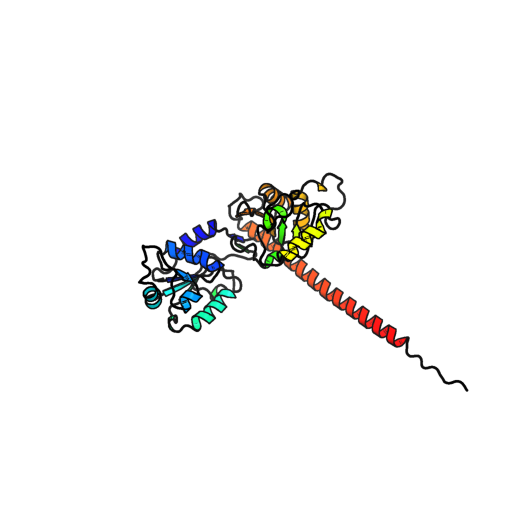 74 ASP A O 1
ATOM 576 N N . ALA A 1 75 ? -14.499 11.058 26.261 1.00 70.06 75 ALA A N 1
ATOM 577 C CA . ALA A 1 75 ? -14.699 10.002 25.277 1.00 70.06 75 ALA A CA 1
ATOM 578 C C . ALA A 1 75 ? -13.804 8.785 25.549 1.00 70.06 75 ALA A C 1
ATOM 580 O O . ALA A 1 75 ? -14.283 7.654 25.472 1.00 70.06 75 ALA A O 1
ATOM 581 N N . ILE A 1 76 ? -12.525 8.986 25.897 1.00 76.94 76 ILE A N 1
ATOM 582 C CA . ILE A 1 76 ? -11.630 7.869 26.236 1.00 76.94 76 ILE A CA 1
ATOM 583 C C . ILE A 1 76 ? -11.924 7.345 27.632 1.00 76.94 76 ILE A C 1
ATOM 585 O O . ILE A 1 76 ? -11.925 6.135 27.808 1.00 76.94 76 ILE A O 1
ATOM 589 N N . GLU A 1 77 ? -12.199 8.184 28.627 1.00 78.12 77 GLU A N 1
ATOM 590 C CA . GLU A 1 77 ? -12.522 7.692 29.972 1.00 78.12 77 GLU A CA 1
ATOM 591 C C . GLU A 1 77 ? -13.868 6.954 30.010 1.00 78.12 77 GLU A C 1
ATOM 593 O O . GLU A 1 77 ? -13.971 5.913 30.660 1.00 78.12 77 GLU A O 1
ATOM 598 N N . GLY A 1 78 ? -14.857 7.402 29.233 1.00 80.06 78 GLY A N 1
ATOM 599 C CA . GLY A 1 78 ? -16.189 6.801 29.155 1.00 80.06 78 GLY A CA 1
ATOM 600 C C . GLY A 1 78 ? -16.322 5.575 28.239 1.00 80.06 78 GLY A C 1
ATOM 601 O O . GLY A 1 78 ? -17.252 4.791 28.429 1.00 80.06 78 GLY A O 1
ATOM 602 N N . ALA A 1 79 ? -15.418 5.365 27.271 1.00 86.88 79 ALA A N 1
ATOM 603 C CA . ALA A 1 79 ? -15.541 4.303 26.258 1.00 86.88 79 ALA A CA 1
ATOM 604 C C . ALA A 1 79 ? -15.407 2.876 26.823 1.00 86.88 79 ALA A C 1
ATOM 606 O O . ALA A 1 79 ? -14.309 2.403 27.110 1.00 86.88 79 ALA A O 1
ATOM 607 N N . ARG A 1 80 ? -16.485 2.111 26.944 1.00 90.62 80 ARG A N 1
ATOM 608 C CA . ARG A 1 80 ? -16.421 0.753 27.512 1.00 90.62 80 ARG A CA 1
ATOM 609 C C . ARG A 1 80 ? -15.762 -0.238 26.563 1.00 90.62 80 ARG A C 1
ATOM 611 O O . ARG A 1 80 ? -15.062 -1.137 27.030 1.00 90.62 80 ARG A O 1
ATOM 618 N N . ARG A 1 81 ? -15.942 -0.046 25.254 1.00 95.94 81 ARG A N 1
ATOM 619 C CA . ARG A 1 81 ? -15.297 -0.851 24.214 1.00 95.94 81 ARG A CA 1
ATOM 620 C C . ARG A 1 81 ? -14.613 0.027 23.173 1.00 95.94 81 ARG A C 1
ATOM 622 O O . ARG A 1 81 ? -15.222 0.908 22.573 1.00 95.94 81 ARG A O 1
ATOM 629 N N . ILE A 1 82 ? -13.335 -0.250 22.948 1.00 97.06 82 ILE A N 1
ATOM 630 C CA . ILE A 1 82 ? -12.444 0.502 22.067 1.00 97.06 82 ILE A CA 1
ATOM 631 C C . ILE A 1 82 ? -11.953 -0.438 20.972 1.00 97.06 82 ILE A C 1
ATOM 633 O O . ILE A 1 82 ? -11.294 -1.436 21.265 1.00 97.06 82 ILE A O 1
ATOM 637 N N . LEU A 1 83 ? -12.254 -0.118 19.716 1.00 98.00 83 LEU A N 1
ATOM 638 C CA . LEU A 1 83 ? -11.807 -0.894 18.565 1.00 98.00 83 LEU A CA 1
ATOM 639 C C . LEU A 1 83 ? -10.470 -0.353 18.050 1.00 98.00 83 LEU A C 1
ATOM 641 O O . LEU A 1 83 ? -10.423 0.722 17.455 1.00 98.00 83 LEU A O 1
ATOM 645 N N . VAL A 1 84 ? -9.391 -1.113 18.241 1.00 98.12 84 VAL A N 1
ATOM 646 C CA . VAL A 1 84 ? -8.070 -0.808 17.673 1.00 98.12 84 VAL A CA 1
ATOM 647 C C . VAL A 1 84 ? -7.913 -1.508 16.324 1.00 98.12 84 VAL A C 1
ATOM 649 O O . VAL A 1 84 ? -7.997 -2.734 16.242 1.00 98.12 84 VAL A O 1
ATOM 652 N N . VAL A 1 85 ? -7.664 -0.735 15.267 1.00 97.81 85 VAL A N 1
ATOM 653 C CA . VAL A 1 85 ? -7.731 -1.171 13.867 1.00 97.81 85 VAL A CA 1
ATOM 654 C C . VAL A 1 85 ? -6.366 -1.098 13.182 1.00 97.81 85 VAL A C 1
ATOM 656 O O . VAL A 1 85 ? -5.697 -0.065 13.203 1.00 97.81 85 VAL A O 1
ATOM 659 N N . ASP A 1 86 ? -5.979 -2.183 12.512 1.00 96.56 86 ASP A N 1
ATOM 660 C CA . ASP A 1 86 ? -4.899 -2.209 11.513 1.00 96.56 86 ASP A CA 1
ATOM 661 C C . ASP A 1 86 ? -5.487 -2.330 10.092 1.00 96.56 86 ASP A C 1
ATOM 663 O O . ASP A 1 86 ? -6.646 -2.710 9.936 1.00 96.56 86 ASP A O 1
ATOM 667 N N . ASP A 1 87 ? -4.718 -2.055 9.033 1.00 95.38 87 ASP A N 1
ATOM 668 C CA . ASP A 1 87 ? -5.198 -2.229 7.647 1.00 95.38 87 ASP A CA 1
ATOM 669 C C . ASP A 1 87 ? -5.182 -3.682 7.196 1.00 95.38 87 ASP A C 1
ATOM 671 O O . ASP A 1 87 ? -6.083 -4.147 6.495 1.00 95.38 87 ASP A O 1
ATOM 675 N N . SER A 1 88 ? -4.156 -4.423 7.608 1.00 93.94 88 SER A N 1
ATOM 676 C CA . SER A 1 88 ? -4.140 -5.862 7.425 1.00 93.94 88 SER A CA 1
ATOM 677 C C . SER A 1 88 ? -3.198 -6.565 8.387 1.00 93.94 88 SER A C 1
ATOM 679 O O . SER A 1 88 ? -2.097 -6.101 8.679 1.00 93.94 88 SER A O 1
ATOM 681 N N . THR A 1 89 ? -3.542 -7.786 8.786 1.00 91.25 89 THR A N 1
ATOM 682 C CA . THR A 1 89 ? -2.624 -8.643 9.545 1.00 91.25 89 THR A CA 1
ATOM 683 C C . THR A 1 89 ? -1.939 -9.648 8.626 1.00 91.25 89 THR A C 1
ATOM 685 O O . THR A 1 89 ? -2.568 -10.434 7.923 1.00 91.25 89 THR A O 1
ATOM 688 N N . ASN A 1 90 ? -0.597 -9.637 8.581 1.00 84.81 90 ASN A N 1
ATOM 689 C CA . ASN A 1 90 ? 0.183 -10.623 7.811 1.00 84.81 90 ASN A CA 1
ATOM 690 C C . ASN A 1 90 ? 0.860 -11.683 8.671 1.00 84.81 90 ASN A C 1
ATOM 692 O O . ASN A 1 90 ? 0.538 -12.865 8.621 1.00 84.81 90 ASN A O 1
ATOM 696 N N . ARG A 1 91 ? 1.873 -11.246 9.416 1.00 83.62 91 ARG A N 1
ATOM 697 C CA . ARG A 1 91 ? 2.569 -12.045 10.428 1.00 83.62 91 ARG A CA 1
ATOM 698 C C . ARG A 1 91 ? 2.198 -11.588 11.837 1.00 83.62 91 ARG A C 1
ATOM 700 O O . ARG A 1 91 ? 2.696 -12.172 12.790 1.00 83.62 91 ARG A O 1
ATOM 707 N N . GLY A 1 92 ? 1.391 -10.528 11.959 1.00 84.62 92 GLY A N 1
ATOM 708 C CA . GLY A 1 92 ? 0.987 -9.926 13.230 1.00 84.62 92 GLY A CA 1
ATOM 709 C C . GLY A 1 92 ? 2.074 -9.113 13.940 1.00 84.62 92 GLY A C 1
ATOM 710 O O . GLY A 1 92 ? 2.024 -8.969 15.151 1.00 84.62 92 GLY A O 1
ATOM 711 N N . GLY A 1 93 ? 3.108 -8.629 13.243 1.00 89.38 93 GLY A N 1
ATOM 712 C CA . GLY A 1 93 ? 4.181 -7.859 13.889 1.00 89.38 93 GLY A CA 1
ATOM 713 C C . GLY A 1 93 ? 3.690 -6.540 14.498 1.00 89.38 93 GLY A C 1
ATOM 714 O O . GLY A 1 93 ? 3.954 -6.279 15.667 1.00 89.38 93 GLY A O 1
ATOM 715 N N . ALA A 1 94 ? 2.952 -5.744 13.715 1.00 90.56 94 ALA A N 1
ATOM 716 C CA . ALA A 1 94 ? 2.393 -4.466 14.155 1.00 90.56 94 ALA A CA 1
ATOM 717 C C . ALA A 1 94 ? 1.371 -4.655 15.285 1.00 90.56 94 ALA A C 1
ATOM 719 O O . ALA A 1 94 ? 1.582 -4.129 16.373 1.00 90.56 94 ALA A O 1
ATOM 720 N N . ILE A 1 95 ? 0.365 -5.516 15.081 1.00 92.88 95 ILE A N 1
ATOM 721 C CA . ILE A 1 95 ? -0.659 -5.811 16.096 1.00 92.88 95 ILE A CA 1
ATOM 722 C C . ILE A 1 95 ? -0.060 -6.307 17.426 1.00 92.88 95 ILE A C 1
ATOM 724 O O . ILE A 1 95 ? -0.501 -5.886 18.488 1.00 92.88 95 ILE A O 1
ATOM 728 N N . ARG A 1 96 ? 0.990 -7.151 17.412 1.00 94.19 96 ARG A N 1
ATOM 729 C CA . ARG A 1 96 ? 1.648 -7.601 18.655 1.00 94.19 96 ARG A CA 1
ATOM 730 C C . ARG A 1 96 ? 2.348 -6.455 19.377 1.00 94.19 96 ARG A C 1
ATOM 732 O O . ARG A 1 96 ? 2.255 -6.377 20.595 1.00 94.19 96 ARG A O 1
ATOM 739 N N . ARG A 1 97 ? 3.033 -5.569 18.646 1.00 95.19 97 ARG A N 1
ATOM 740 C CA . ARG A 1 97 ? 3.648 -4.373 19.243 1.00 95.19 97 ARG A CA 1
ATOM 741 C C . ARG A 1 97 ? 2.596 -3.445 19.834 1.00 95.19 97 ARG A C 1
ATOM 743 O O . ARG A 1 97 ? 2.758 -3.027 20.972 1.00 95.19 97 ARG A O 1
ATOM 750 N N . ALA A 1 98 ? 1.502 -3.210 19.115 1.00 95.62 98 ALA A N 1
ATOM 751 C CA . ALA A 1 98 ? 0.394 -2.411 19.618 1.00 95.62 98 ALA A CA 1
ATOM 752 C C . ALA A 1 98 ? -0.214 -3.018 20.893 1.00 95.62 98 ALA A C 1
ATOM 754 O O . ALA A 1 98 ? -0.373 -2.312 21.883 1.00 95.62 98 ALA A O 1
ATOM 7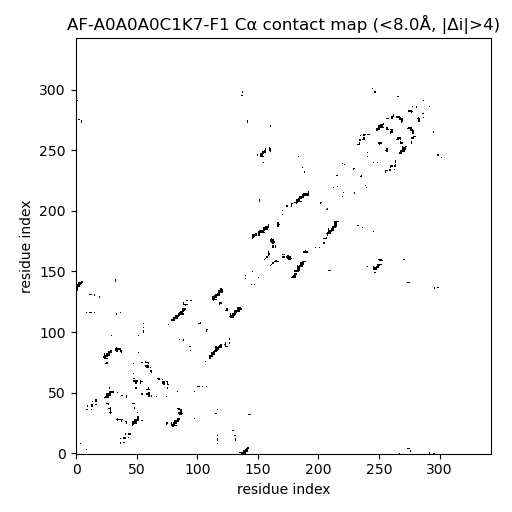55 N N . LYS A 1 99 ? -0.447 -4.340 20.925 1.00 95.62 99 LYS A N 1
ATOM 756 C CA . LYS A 1 99 ? -0.894 -5.057 22.133 1.00 95.62 99 LYS A CA 1
ATOM 757 C C . LYS A 1 99 ? 0.055 -4.857 23.319 1.00 95.62 99 LYS A C 1
ATOM 759 O O . LYS A 1 99 ? -0.417 -4.640 24.430 1.00 95.62 99 LYS A O 1
ATOM 764 N N . MET A 1 100 ? 1.372 -4.905 23.097 1.00 95.94 100 MET A N 1
ATOM 765 C CA . MET A 1 100 ? 2.364 -4.671 24.157 1.00 95.94 100 MET A CA 1
ATOM 766 C C . MET A 1 100 ? 2.337 -3.236 24.693 1.00 95.94 100 MET A C 1
ATOM 768 O O . MET A 1 100 ? 2.496 -3.056 25.895 1.00 95.94 100 MET A O 1
ATOM 772 N N . LEU A 1 101 ? 2.141 -2.236 23.830 1.00 95.50 101 LEU A N 1
ATOM 773 C CA . LEU A 1 101 ? 2.043 -0.831 24.242 1.00 95.50 101 LEU A CA 1
ATOM 774 C C . LEU A 1 101 ? 0.754 -0.578 25.033 1.00 95.50 101 LEU A C 1
ATOM 776 O O . LEU A 1 101 ? 0.800 -0.056 26.141 1.00 95.50 101 LEU A O 1
ATOM 780 N N . VAL A 1 102 ? -0.387 -1.052 24.525 1.00 95.62 102 VAL A N 1
ATOM 781 C CA . VAL A 1 102 ? -1.687 -0.939 25.208 1.00 95.62 102 VAL A CA 1
ATOM 782 C C . VAL A 1 102 ? -1.675 -1.641 26.570 1.00 95.62 102 VAL A C 1
ATOM 784 O O . VAL A 1 102 ? -2.255 -1.138 27.527 1.00 95.62 102 VAL A O 1
ATOM 787 N N . ALA A 1 103 ? -0.974 -2.771 26.708 1.00 94.69 103 ALA A N 1
ATOM 788 C CA . ALA A 1 103 ? -0.853 -3.473 27.988 1.00 94.69 103 ALA A CA 1
ATOM 789 C C . ALA A 1 103 ? -0.147 -2.646 29.085 1.00 94.69 103 ALA A C 1
ATOM 791 O O . ALA A 1 103 ? -0.353 -2.911 30.275 1.00 94.69 103 ALA A O 1
ATOM 792 N N . GLN A 1 104 ? 0.659 -1.649 28.701 1.00 94.12 104 GLN A N 1
ATOM 793 C CA . GLN A 1 104 ? 1.339 -0.733 29.622 1.00 94.12 104 GLN A CA 1
ATOM 794 C C . GLN A 1 104 ? 0.435 0.410 30.102 1.00 94.12 104 GLN A C 1
ATOM 796 O O . GLN A 1 104 ? 0.815 1.109 31.034 1.00 94.12 104 GLN A O 1
ATOM 801 N N . ALA A 1 105 ? -0.762 0.572 29.527 1.00 93.25 105 ALA A N 1
ATOM 802 C CA . ALA A 1 105 ? -1.734 1.602 29.880 1.00 93.25 105 ALA A CA 1
ATOM 803 C C . ALA A 1 105 ? -2.865 1.015 30.757 1.00 93.25 105 ALA A C 1
ATOM 805 O O . ALA A 1 105 ? -3.790 0.379 30.240 1.00 93.25 105 ALA A O 1
ATOM 806 N N . PRO A 1 106 ? -2.846 1.204 32.096 1.00 91.38 106 PRO A N 1
ATOM 807 C CA . PRO A 1 106 ? -3.807 0.558 32.995 1.00 91.38 106 PRO A CA 1
ATOM 808 C C . PRO A 1 106 ? -5.265 0.942 32.725 1.00 91.38 106 PRO A C 1
ATOM 810 O O . PRO A 1 106 ? -6.149 0.103 32.884 1.00 91.38 106 PRO A O 1
ATOM 813 N N . HIS A 1 107 ? -5.506 2.176 32.275 1.00 89.75 107 HIS A N 1
ATOM 814 C CA . HIS A 1 107 ? -6.838 2.714 31.986 1.00 89.75 107 HIS A CA 1
ATOM 815 C C . HIS A 1 107 ? -7.524 2.053 30.772 1.00 89.75 107 HIS A C 1
ATOM 817 O O . HIS A 1 107 ? -8.732 2.208 30.599 1.00 89.75 107 HIS A O 1
ATOM 823 N N . LEU A 1 108 ? -6.792 1.279 29.958 1.00 93.19 108 LEU A N 1
ATOM 824 C CA . LEU A 1 108 ? -7.313 0.560 28.784 1.00 93.19 108 LEU A CA 1
ATOM 825 C C . LEU A 1 108 ? -7.598 -0.929 29.050 1.00 93.19 108 LEU A C 1
ATOM 827 O O . LEU A 1 108 ? -8.110 -1.636 28.176 1.00 93.19 108 LEU A O 1
ATOM 831 N N . ARG A 1 109 ? -7.257 -1.442 30.239 1.00 91.56 109 ARG A N 1
ATOM 832 C CA . ARG A 1 109 ? -7.388 -2.872 30.559 1.00 91.56 109 ARG A CA 1
ATOM 833 C C . ARG A 1 109 ? -8.837 -3.342 30.433 1.00 91.56 109 ARG A C 1
ATOM 835 O O . ARG A 1 109 ? -9.740 -2.755 31.012 1.00 91.56 109 ARG A O 1
ATOM 842 N N . GLY A 1 110 ? -9.039 -4.426 29.681 1.00 92.12 110 GLY A N 1
ATOM 843 C CA . GLY A 1 110 ? -10.352 -5.052 29.481 1.00 92.12 110 GLY A CA 1
ATOM 844 C C . GLY A 1 110 ? -11.310 -4.297 28.552 1.00 92.12 110 GLY A C 1
ATOM 845 O O . GLY A 1 110 ? -12.431 -4.755 28.368 1.00 92.12 110 GLY A O 1
ATOM 846 N N . ARG A 1 111 ? -10.886 -3.173 27.958 1.00 94.81 111 ARG A N 1
ATOM 847 C CA . ARG A 1 111 ? -11.739 -2.317 27.112 1.00 94.81 111 ARG A CA 1
ATOM 848 C C . ARG A 1 111 ? -11.425 -2.434 25.623 1.00 94.81 111 ARG A C 1
ATOM 850 O O . ARG A 1 111 ? -12.224 -2.021 24.794 1.00 94.81 111 ARG A O 1
ATOM 857 N N . VAL A 1 112 ? -10.260 -2.974 25.267 1.00 97.06 112 VAL A N 1
ATOM 858 C CA . VAL A 1 112 ? -9.753 -2.972 23.889 1.00 97.06 112 VAL A CA 1
ATOM 859 C C . VAL A 1 112 ? -10.083 -4.270 23.157 1.00 97.06 112 VAL A C 1
ATOM 861 O O . VAL A 1 112 ? -9.735 -5.352 23.629 1.00 97.06 112 VAL A O 1
ATOM 864 N N . VAL A 1 113 ? -10.664 -4.131 21.967 1.00 97.19 113 VAL A N 1
ATOM 865 C CA . VAL A 1 113 ? -10.830 -5.189 20.962 1.00 97.19 113 VAL A CA 1
ATOM 866 C C . VAL A 1 113 ? -10.033 -4.846 19.702 1.00 97.19 113 VAL A C 1
ATOM 868 O O . VAL A 1 113 ? -9.804 -3.677 19.391 1.00 97.19 113 VAL A O 1
ATOM 871 N N . TRP A 1 114 ? -9.579 -5.862 18.978 1.00 97.50 114 TRP A N 1
ATOM 872 C CA . TRP A 1 114 ? -8.626 -5.742 17.876 1.00 97.50 114 TRP A CA 1
ATOM 873 C C . TRP A 1 114 ? -9.272 -6.111 16.546 1.00 97.50 114 TRP A C 1
ATOM 875 O O . TRP A 1 114 ? -9.805 -7.209 16.388 1.00 97.50 114 TRP A O 1
ATOM 885 N N . GLY A 1 115 ? -9.174 -5.214 15.568 1.00 96.75 115 GLY A N 1
ATOM 886 C CA . GLY A 1 115 ? -9.789 -5.364 14.258 1.00 96.75 115 GLY A CA 1
ATOM 887 C C . GLY A 1 115 ? -8.819 -5.171 13.096 1.00 96.75 115 GLY A C 1
ATOM 888 O O . GLY A 1 115 ? -7.846 -4.426 13.195 1.00 96.75 115 GLY A O 1
ATOM 889 N N . ALA A 1 116 ? -9.105 -5.803 11.962 1.00 96.88 116 ALA A N 1
ATOM 890 C CA . ALA A 1 116 ? -8.578 -5.375 10.665 1.00 96.88 116 ALA A CA 1
ATOM 891 C C . ALA A 1 116 ? -9.535 -5.797 9.541 1.00 96.88 116 ALA A C 1
ATOM 893 O O . ALA A 1 116 ? -10.049 -6.915 9.596 1.00 96.88 116 ALA A O 1
ATOM 894 N N . PRO A 1 117 ? -9.729 -4.994 8.478 1.00 96.25 117 PRO A N 1
ATOM 895 C CA . PRO A 1 117 ? -10.588 -5.400 7.370 1.00 96.25 117 PRO A CA 1
ATOM 896 C C . PRO A 1 117 ? -10.028 -6.645 6.666 1.00 96.25 117 PRO A C 1
ATOM 898 O O . PRO A 1 117 ? -10.788 -7.530 6.281 1.00 96.25 117 PRO A O 1
ATOM 901 N N . TYR A 1 118 ? -8.697 -6.774 6.571 1.00 94.69 118 TYR A N 1
ATOM 902 C CA . TYR A 1 118 ? -8.054 -7.884 5.866 1.00 94.69 118 TYR A CA 1
ATOM 903 C C . TYR A 1 118 ? -7.134 -8.717 6.765 1.00 94.69 118 TYR A C 1
ATOM 905 O O . TYR A 1 118 ? -6.062 -8.273 7.185 1.00 94.69 118 TYR A O 1
ATOM 913 N N . ALA A 1 119 ? -7.482 -9.984 6.975 1.00 91.50 119 ALA A N 1
ATOM 914 C CA . ALA A 1 119 ? -6.661 -10.931 7.726 1.00 91.50 119 ALA A CA 1
ATOM 915 C C . ALA A 1 119 ? -5.939 -11.918 6.798 1.00 91.50 119 ALA A C 1
ATOM 917 O O . ALA A 1 119 ? -6.513 -12.464 5.856 1.00 91.50 119 ALA A O 1
ATOM 918 N N . ALA A 1 120 ? -4.660 -12.199 7.058 1.00 83.75 120 ALA A N 1
ATOM 919 C CA . ALA A 1 120 ? -3.987 -13.322 6.412 1.00 83.75 120 ALA A CA 1
ATOM 920 C C . ALA A 1 120 ? -4.473 -14.646 7.002 1.00 83.75 120 ALA A C 1
ATOM 922 O O . ALA A 1 120 ? -4.562 -14.787 8.218 1.00 83.75 120 ALA A O 1
ATOM 923 N N . GLN A 1 121 ? -4.661 -15.650 6.148 1.00 74.50 121 GLN A N 1
ATOM 924 C CA . GLN A 1 121 ? -4.947 -17.007 6.605 1.00 74.50 121 GLN A CA 1
ATOM 925 C C . GLN A 1 121 ? -3.817 -17.544 7.511 1.00 74.50 121 GLN A C 1
ATOM 927 O O . GLN A 1 121 ? -2.633 -17.428 7.173 1.00 74.50 121 GLN A O 1
ATOM 932 N N . GLY A 1 122 ? -4.184 -18.157 8.642 1.00 74.38 122 GLY A N 1
ATOM 933 C CA . GLY A 1 122 ? -3.264 -18.819 9.575 1.00 74.38 122 GLY A CA 1
ATOM 934 C C . GLY A 1 122 ? -3.131 -18.105 10.925 1.00 74.38 122 GLY A C 1
ATOM 935 O O . GLY A 1 122 ? -4.023 -17.389 11.352 1.00 74.38 122 GLY A O 1
ATOM 936 N N . ALA A 1 123 ? -1.990 -18.279 11.603 1.00 64.69 123 ALA A N 1
ATOM 937 C CA . ALA A 1 123 ? -1.787 -17.870 13.003 1.00 64.69 123 ALA A CA 1
ATOM 938 C C . ALA A 1 123 ? -1.935 -16.362 13.307 1.00 64.69 123 ALA A C 1
ATOM 940 O O . ALA A 1 123 ? -1.937 -15.972 14.470 1.00 64.69 123 ALA A O 1
ATOM 941 N N . ALA A 1 124 ? -2.011 -15.500 12.289 1.00 71.31 124 ALA A N 1
ATOM 942 C CA . ALA A 1 124 ? -2.277 -14.076 12.491 1.00 71.31 124 ALA A CA 1
ATOM 943 C C . ALA A 1 124 ? -3.762 -13.787 12.779 1.00 71.31 124 ALA A C 1
ATOM 945 O O . ALA A 1 124 ? -4.058 -12.728 13.321 1.00 71.31 124 ALA A O 1
ATOM 946 N N . GLU A 1 125 ? -4.658 -14.723 12.446 1.00 72.12 125 GLU A N 1
ATOM 947 C CA . GLU A 1 125 ? -6.102 -14.649 12.693 1.00 72.12 125 GLU A CA 1
ATOM 948 C C . GLU A 1 125 ? -6.409 -14.568 14.190 1.00 72.12 125 GLU A C 1
ATOM 950 O O . GLU A 1 125 ? -7.073 -13.637 14.621 1.00 72.12 125 GLU A O 1
ATOM 955 N N . GLY A 1 126 ? -5.806 -15.443 15.003 1.00 82.38 126 GLY A N 1
ATOM 956 C CA . GLY A 1 126 ? -6.002 -15.461 16.460 1.00 82.38 126 GLY A CA 1
ATOM 957 C C . GLY A 1 126 ? -5.446 -14.243 17.213 1.00 82.38 126 GLY A C 1
ATOM 958 O O . GLY A 1 126 ? -5.418 -14.242 18.439 1.00 82.38 126 GLY A O 1
ATOM 959 N N . LEU A 1 127 ? -4.945 -13.222 16.509 1.00 88.81 127 LEU A N 1
ATOM 960 C CA . LEU A 1 127 ? -4.550 -11.945 17.106 1.00 88.81 127 LEU A CA 1
ATOM 961 C C . LEU A 1 127 ? -5.660 -10.893 17.030 1.00 88.81 127 LEU A C 1
ATOM 963 O O . LEU A 1 127 ? -5.525 -9.867 17.697 1.00 88.81 127 LEU A O 1
ATOM 967 N N . LEU A 1 128 ? -6.696 -11.118 16.223 1.00 93.94 128 LEU A N 1
ATOM 968 C CA . LEU A 1 128 ? -7.809 -10.199 16.018 1.00 93.94 128 LEU A CA 1
ATOM 969 C C . LEU A 1 128 ? -9.077 -10.764 16.655 1.00 93.94 128 LEU A C 1
ATOM 971 O O . LEU A 1 128 ? -9.314 -11.967 16.597 1.00 93.94 128 LEU A O 1
ATOM 975 N N . ASP A 1 129 ? -9.887 -9.878 17.218 1.00 95.56 129 ASP A N 1
ATOM 976 C CA . ASP A 1 129 ? -11.237 -10.183 17.689 1.00 95.56 129 ASP A CA 1
ATOM 977 C C . ASP A 1 129 ? -12.249 -10.049 16.536 1.00 95.56 129 ASP A C 1
ATOM 979 O O . ASP A 1 129 ? -13.230 -10.787 16.477 1.00 95.56 129 ASP A O 1
ATOM 983 N N . HIS A 1 130 ? -11.977 -9.152 15.575 1.00 96.00 130 HIS A N 1
ATOM 984 C CA . HIS A 1 130 ? -12.843 -8.885 14.424 1.00 96.00 130 HIS A CA 1
ATOM 985 C C . HIS A 1 130 ? -12.056 -8.760 13.109 1.00 96.00 130 HIS A C 1
ATOM 987 O O . HIS A 1 130 ? -10.983 -8.157 13.054 1.00 96.00 130 HIS A O 1
ATOM 993 N N . TRP A 1 131 ? -12.608 -9.282 12.014 1.00 95.38 131 TRP A N 1
ATOM 994 C CA . TRP A 1 131 ? -12.117 -9.033 10.656 1.00 95.38 131 TRP A CA 1
ATOM 995 C C . TRP A 1 131 ? -13.233 -9.197 9.626 1.00 95.38 131 TRP A C 1
ATOM 997 O O . TRP A 1 131 ? -14.205 -9.903 9.884 1.00 95.38 131 TRP A O 1
ATOM 1007 N N . TYR A 1 132 ? -13.077 -8.574 8.455 1.00 94.88 132 TYR A N 1
ATOM 1008 C CA . TYR A 1 132 ? -14.057 -8.667 7.369 1.00 94.88 132 TYR A CA 1
ATOM 1009 C C . TYR A 1 132 ? -13.734 -9.803 6.392 1.00 94.88 132 TYR A C 1
ATOM 1011 O O . TYR A 1 132 ? -14.530 -10.720 6.210 1.00 94.88 132 TY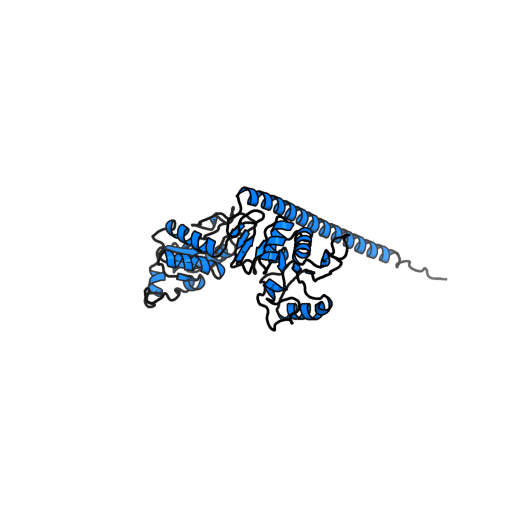R A O 1
ATOM 1019 N N . GLU A 1 133 ? -12.537 -9.799 5.797 1.00 91.38 133 GLU A N 1
ATOM 1020 C CA . GLU A 1 133 ? -12.166 -10.758 4.751 1.00 91.38 133 GLU A CA 1
ATOM 1021 C C . GLU A 1 133 ? -10.811 -11.431 5.024 1.00 91.38 133 GLU A C 1
ATOM 1023 O O . GLU A 1 133 ? -9.845 -10.814 5.486 1.00 91.38 133 GLU A O 1
ATOM 1028 N N . LYS A 1 134 ? -10.704 -12.720 4.670 1.00 89.38 134 LYS A N 1
ATOM 1029 C CA . LYS A 1 134 ? -9.425 -13.440 4.620 1.00 89.38 134 LYS A CA 1
ATOM 1030 C C . LYS A 1 134 ? -8.753 -13.270 3.257 1.00 89.38 134 LYS A C 1
ATOM 1032 O O . LYS A 1 134 ? -9.218 -13.809 2.258 1.00 89.38 134 LYS A O 1
ATOM 1037 N N . VAL A 1 135 ? -7.584 -12.631 3.233 1.00 86.62 135 VAL A N 1
ATOM 1038 C CA . VAL A 1 135 ? -6.821 -12.367 2.002 1.00 86.62 135 VAL A CA 1
ATOM 1039 C C . VAL A 1 135 ? -5.590 -13.275 1.906 1.00 86.62 135 VAL A C 1
ATOM 1041 O O . VAL A 1 135 ? -4.655 -13.218 2.717 1.00 86.62 135 VAL A O 1
ATOM 1044 N N . SER A 1 136 ? -5.574 -14.124 0.876 1.00 81.88 136 SER A N 1
ATOM 1045 C CA . SER A 1 136 ? -4.492 -15.083 0.608 1.00 81.88 136 SER A CA 1
ATOM 1046 C C . SER A 1 136 ? -3.202 -14.412 0.119 1.00 81.88 136 SER A C 1
ATOM 1048 O O . SER A 1 136 ? -3.212 -13.332 -0.460 1.00 81.88 136 SER A O 1
ATOM 1050 N N . ARG A 1 137 ? -2.054 -15.074 0.317 1.00 79.44 137 ARG A N 1
ATOM 1051 C CA . ARG A 1 137 ? -0.767 -14.640 -0.260 1.00 79.44 137 ARG A CA 1
ATOM 1052 C C . ARG A 1 137 ? -0.584 -15.178 -1.698 1.00 79.44 137 ARG A C 1
ATOM 1054 O O . ARG A 1 137 ? -1.034 -16.294 -1.967 1.00 79.44 137 ARG A O 1
ATOM 1061 N N . PRO A 1 138 ? 0.141 -14.461 -2.585 1.00 80.88 138 PRO A N 1
ATOM 1062 C CA . PRO A 1 138 ? 0.670 -13.104 -2.403 1.00 80.88 138 PRO A CA 1
ATOM 1063 C C . PRO A 1 138 ? -0.438 -12.052 -2.501 1.00 80.88 138 PRO A C 1
ATOM 1065 O O . PRO A 1 138 ? -1.392 -12.224 -3.264 1.00 80.88 138 PRO A O 1
ATOM 1068 N N . ARG A 1 139 ? -0.268 -10.954 -1.760 1.00 86.69 139 ARG A N 1
ATOM 1069 C CA . ARG A 1 139 ? -1.209 -9.837 -1.743 1.00 86.69 139 ARG A CA 1
ATOM 1070 C C . ARG A 1 139 ? -0.505 -8.492 -1.809 1.00 86.69 139 ARG A C 1
ATOM 1072 O O . ARG A 1 139 ? 0.643 -8.396 -1.382 1.00 86.69 139 ARG A O 1
ATOM 1079 N N . ALA A 1 140 ? -1.216 -7.491 -2.299 1.00 90.88 140 ALA A N 1
ATOM 1080 C CA . ALA A 1 140 ? -0.778 -6.110 -2.387 1.00 90.88 140 ALA A CA 1
ATOM 1081 C C . ALA A 1 140 ? -1.947 -5.181 -2.044 1.00 90.88 140 ALA A C 1
ATOM 1083 O O . ALA A 1 140 ? -3.100 -5.499 -2.331 1.00 90.88 140 ALA A O 1
ATOM 1084 N N . PHE A 1 141 ? -1.642 -4.032 -1.454 1.00 94.44 141 PHE A N 1
ATOM 1085 C CA . PHE A 1 141 ? -2.630 -3.007 -1.150 1.00 94.44 141 PHE A CA 1
ATOM 1086 C C . PHE A 1 141 ? -2.194 -1.694 -1.780 1.00 94.44 141 PHE A C 1
ATOM 1088 O O . PHE A 1 141 ? -1.018 -1.341 -1.698 1.00 94.44 141 PHE A O 1
ATOM 1095 N N . GLU A 1 142 ? -3.129 -0.970 -2.390 1.00 95.44 142 GLU A N 1
ATOM 1096 C CA . GLU A 1 142 ? -2.844 0.288 -3.092 1.00 95.44 142 GLU A CA 1
ATOM 1097 C C . GLU A 1 142 ? -2.025 1.267 -2.236 1.00 95.44 142 GLU A C 1
ATOM 1099 O O . GLU A 1 142 ? -0.973 1.742 -2.658 1.00 95.44 142 GLU A O 1
ATOM 1104 N N . TRP A 1 143 ? -2.451 1.493 -0.991 1.00 95.19 143 TRP A N 1
ATOM 1105 C CA . TRP A 1 143 ? -1.865 2.483 -0.080 1.00 95.19 143 TRP A CA 1
ATOM 1106 C C . TRP A 1 143 ? -0.467 2.128 0.450 1.00 95.19 143 TRP A C 1
ATOM 1108 O O . TRP A 1 143 ? 0.163 2.956 1.109 1.00 95.19 143 TRP A O 1
ATOM 1118 N N . ASN A 1 144 ? 0.030 0.907 0.222 1.00 92.88 144 ASN A N 1
ATOM 1119 C CA . ASN A 1 144 ? 1.360 0.500 0.684 1.00 92.88 144 ASN A CA 1
ATOM 1120 C C . ASN A 1 144 ? 2.215 -0.207 -0.372 1.00 92.88 144 ASN A C 1
ATOM 1122 O O . ASN A 1 144 ? 3.326 -0.632 -0.048 1.00 92.88 144 ASN A O 1
ATOM 1126 N N . ILE A 1 145 ? 1.755 -0.299 -1.623 1.00 94.44 145 ILE A N 1
ATOM 1127 C CA . ILE A 1 145 ? 2.441 -1.078 -2.658 1.00 94.44 145 ILE A CA 1
ATOM 1128 C C . ILE A 1 145 ? 3.872 -0.582 -2.914 1.00 94.44 145 ILE A C 1
ATOM 1130 O O . ILE A 1 145 ? 4.790 -1.393 -3.024 1.00 94.44 145 ILE A O 1
ATOM 1134 N N . MET A 1 146 ? 4.090 0.737 -2.863 1.00 95.12 146 MET A N 1
ATOM 1135 C CA . MET A 1 146 ? 5.411 1.365 -3.026 1.00 95.12 146 MET A CA 1
ATOM 1136 C C . MET A 1 146 ? 6.310 1.275 -1.781 1.00 95.12 146 MET A C 1
ATOM 1138 O O . MET A 1 146 ? 7.474 1.670 -1.813 1.00 95.12 146 MET A O 1
ATOM 1142 N N . HIS A 1 147 ? 5.810 0.719 -0.678 1.00 92.00 147 HIS A N 1
ATOM 1143 C CA . HIS A 1 147 ? 6.583 0.433 0.534 1.00 92.00 147 HIS A CA 1
ATOM 1144 C C . HIS A 1 147 ? 6.615 -1.067 0.855 1.00 92.00 147 HIS A C 1
ATOM 1146 O O . HIS A 1 147 ? 7.126 -1.473 1.900 1.00 92.00 147 HIS A O 1
ATOM 1152 N N . HIS A 1 148 ? 6.064 -1.902 -0.028 1.00 91.56 148 HIS A N 1
ATOM 1153 C CA . HIS A 1 148 ? 5.977 -3.333 0.188 1.00 91.56 148 HIS A CA 1
ATOM 1154 C C . HIS A 1 148 ? 7.367 -3.970 0.069 1.00 91.56 148 HIS A C 1
ATOM 1156 O O . HIS A 1 148 ? 8.078 -3.774 -0.914 1.00 91.56 148 HIS A O 1
ATOM 1162 N N . SER A 1 149 ? 7.744 -4.818 1.029 1.00 90.06 149 SER A N 1
ATOM 1163 C CA . SER A 1 149 ? 9.061 -5.479 1.035 1.00 90.06 149 SER A CA 1
ATOM 1164 C C . SER A 1 149 ? 9.294 -6.409 -0.159 1.00 90.06 149 SER A C 1
ATOM 1166 O O . SER A 1 149 ? 10.426 -6.779 -0.454 1.00 90.06 149 SER A O 1
ATOM 1168 N N . GLY A 1 150 ? 8.226 -6.781 -0.866 1.00 91.44 150 GLY A N 1
ATOM 1169 C CA . GLY A 1 150 ? 8.301 -7.511 -2.127 1.00 91.44 150 GLY A CA 1
ATOM 1170 C C . GLY A 1 150 ? 8.854 -6.690 -3.295 1.00 91.44 150 GLY A C 1
ATOM 1171 O O . GLY A 1 150 ? 9.173 -7.290 -4.312 1.00 91.44 150 GLY A O 1
ATOM 1172 N N . LEU A 1 151 ? 9.002 -5.364 -3.192 1.00 95.56 151 LEU A N 1
ATOM 1173 C CA . LEU A 1 151 ? 9.575 -4.551 -4.276 1.00 95.56 151 LEU A CA 1
ATOM 1174 C C . LEU A 1 151 ? 10.963 -5.024 -4.718 1.00 95.56 151 LEU A C 1
ATOM 1176 O O . LEU A 1 151 ? 11.303 -4.921 -5.892 1.00 95.56 151 LEU A O 1
ATOM 1180 N N . VAL A 1 152 ? 11.705 -5.653 -3.810 1.00 95.12 152 VAL A N 1
ATOM 1181 C CA . VAL A 1 152 ? 13.019 -6.249 -4.071 1.00 95.12 152 VAL A CA 1
ATOM 1182 C C . VAL A 1 152 ? 12.976 -7.405 -5.087 1.00 95.12 152 VAL A C 1
ATOM 1184 O O . VAL A 1 152 ? 13.998 -7.837 -5.616 1.00 95.12 152 VAL A O 1
ATOM 1187 N N . GLU A 1 153 ? 11.777 -7.919 -5.358 1.00 92.12 153 GLU A N 1
ATOM 1188 C CA . GLU A 1 153 ? 11.476 -8.926 -6.374 1.00 92.12 153 GLU A CA 1
ATOM 1189 C C . GLU A 1 153 ? 10.470 -8.392 -7.413 1.00 92.12 153 GLU A C 1
ATOM 1191 O O . GLU A 1 153 ? 9.803 -9.189 -8.068 1.00 92.12 153 GLU A O 1
ATOM 1196 N N . ALA A 1 154 ? 10.301 -7.074 -7.541 1.00 95.62 154 ALA A N 1
ATOM 1197 C CA . ALA A 1 154 ? 9.394 -6.439 -8.497 1.00 95.62 154 ALA A CA 1
ATOM 1198 C C . ALA A 1 154 ? 10.159 -5.679 -9.588 1.00 95.62 154 ALA A C 1
ATOM 1200 O O . ALA A 1 154 ? 11.271 -5.193 -9.365 1.00 95.62 154 ALA A O 1
ATOM 1201 N N . CYS A 1 155 ? 9.525 -5.556 -10.751 1.00 97.38 155 CYS A N 1
ATOM 1202 C CA . CYS A 1 155 ? 9.921 -4.617 -11.793 1.00 97.38 155 CYS A CA 1
ATOM 1203 C C . CYS A 1 155 ? 9.118 -3.324 -11.622 1.00 97.38 155 CYS A C 1
ATOM 1205 O O . CYS A 1 155 ? 7.909 -3.381 -11.394 1.00 97.38 155 CYS A O 1
ATOM 1207 N N . VAL A 1 156 ? 9.773 -2.173 -11.737 1.00 98.31 156 VAL A N 1
ATOM 1208 C CA . VAL A 1 156 ? 9.125 -0.859 -11.667 1.00 98.31 156 VAL A CA 1
ATOM 1209 C C . VAL A 1 156 ? 9.594 -0.026 -12.849 1.00 98.31 156 VAL A C 1
ATOM 1211 O O . VAL A 1 156 ? 10.800 0.145 -13.037 1.00 98.31 156 VAL A O 1
ATOM 1214 N N . ASP A 1 157 ? 8.649 0.486 -13.632 1.00 97.81 157 ASP A N 1
ATOM 1215 C CA . ASP A 1 157 ? 8.950 1.480 -14.654 1.00 97.81 157 ASP A CA 1
ATOM 1216 C C . ASP A 1 157 ? 9.411 2.786 -13.997 1.00 97.81 157 ASP A C 1
ATOM 1218 O O . ASP A 1 157 ? 8.687 3.419 -13.234 1.00 97.81 157 ASP A O 1
ATOM 1222 N N . LEU A 1 158 ? 10.653 3.171 -14.257 1.00 97.44 158 LEU A N 1
ATOM 1223 C CA . LEU A 1 158 ? 11.301 4.315 -13.635 1.00 97.44 158 LEU A CA 1
ATOM 1224 C C . LEU A 1 158 ? 10.699 5.633 -14.140 1.00 97.44 158 LEU A C 1
ATOM 1226 O O . LEU A 1 158 ? 10.455 6.541 -13.344 1.00 97.44 158 LEU A O 1
ATOM 1230 N N . ASP A 1 159 ? 10.433 5.721 -15.443 1.00 95.69 159 ASP A N 1
ATOM 1231 C CA . ASP A 1 159 ? 10.091 6.971 -16.122 1.00 95.69 159 ASP A CA 1
ATOM 1232 C C . ASP A 1 159 ? 8.691 7.467 -15.749 1.00 95.69 159 ASP A C 1
ATOM 1234 O O . ASP A 1 159 ? 8.533 8.596 -15.288 1.00 95.69 159 ASP A O 1
ATOM 1238 N N . SER A 1 160 ? 7.673 6.619 -15.874 1.00 95.62 160 SER A N 1
ATOM 1239 C CA . SER A 1 160 ? 6.277 6.991 -15.620 1.00 95.62 160 SER A CA 1
ATOM 1240 C C . SER A 1 160 ? 5.894 6.914 -14.136 1.00 95.62 160 SER A C 1
ATOM 1242 O O . SER A 1 160 ? 5.064 7.697 -13.659 1.00 95.62 160 SER A O 1
ATOM 1244 N N . VAL A 1 161 ? 6.505 6.006 -13.364 1.00 97.56 161 VAL A N 1
ATOM 1245 C CA . VAL A 1 161 ? 6.124 5.789 -11.959 1.00 97.56 161 VAL A CA 1
ATOM 1246 C C . VAL A 1 161 ? 6.912 6.692 -11.019 1.00 97.56 161 VAL A C 1
ATOM 1248 O O . VAL A 1 161 ? 6.307 7.392 -10.208 1.00 97.56 161 VAL A O 1
ATOM 1251 N N . LEU A 1 162 ? 8.244 6.677 -11.102 1.00 97.75 162 LEU A N 1
ATOM 1252 C CA . LEU A 1 162 ? 9.110 7.280 -10.080 1.00 97.75 162 LEU A CA 1
ATOM 1253 C C . LEU A 1 162 ? 9.598 8.676 -10.470 1.00 97.75 162 LEU A C 1
ATOM 1255 O O . LEU A 1 162 ? 9.702 9.539 -9.600 1.00 97.75 162 LEU A O 1
ATOM 1259 N N . ILE A 1 163 ? 9.856 8.916 -11.758 1.00 97.25 163 ILE A N 1
ATOM 1260 C CA . ILE A 1 163 ? 10.271 10.228 -12.276 1.00 97.25 163 ILE A CA 1
ATOM 1261 C C . ILE A 1 163 ? 9.046 11.069 -12.672 1.00 97.25 163 ILE A C 1
ATOM 1263 O O . ILE A 1 163 ? 8.979 12.250 -12.341 1.00 97.25 163 ILE A O 1
ATOM 1267 N N . GLY A 1 164 ? 8.058 10.470 -13.343 1.00 94.12 164 GLY A N 1
ATOM 1268 C CA . GLY A 1 164 ? 6.880 11.168 -13.868 1.00 94.12 164 GLY A CA 1
ATOM 1269 C C . GLY A 1 164 ? 7.178 12.060 -15.078 1.00 94.12 164 GLY A C 1
ATOM 1270 O O . GLY A 1 164 ? 6.533 13.092 -15.244 1.00 94.12 164 GLY A O 1
ATOM 1271 N N . ARG A 1 165 ? 8.180 11.702 -15.886 1.00 93.62 165 ARG A N 1
ATOM 1272 C CA . ARG A 1 165 ? 8.633 12.448 -17.073 1.00 93.62 165 ARG A CA 1
ATOM 1273 C C . ARG A 1 165 ? 8.862 11.484 -18.224 1.00 93.62 165 ARG A C 1
ATOM 1275 O O . ARG A 1 165 ? 9.201 10.322 -17.988 1.00 93.62 165 ARG A O 1
ATOM 1282 N N . ARG A 1 166 ? 8.750 11.964 -19.461 1.00 90.75 166 ARG A N 1
ATOM 1283 C CA . ARG A 1 166 ? 9.140 11.162 -20.621 1.00 90.75 166 ARG A CA 1
ATOM 1284 C C . ARG A 1 166 ? 10.656 10.895 -20.606 1.00 90.75 166 ARG A C 1
ATOM 1286 O O . ARG A 1 166 ? 11.410 11.683 -20.030 1.00 90.75 166 ARG A O 1
ATOM 1293 N N . PRO A 1 167 ? 11.131 9.796 -21.218 1.00 90.62 167 PRO A N 1
ATOM 1294 C CA . PRO A 1 167 ? 12.553 9.445 -21.214 1.00 90.62 167 PRO A CA 1
ATOM 1295 C C . PRO A 1 167 ? 13.478 10.501 -21.839 1.00 90.62 167 PRO A C 1
ATOM 1297 O O . PRO A 1 167 ? 14.621 10.643 -21.413 1.00 90.62 167 PRO A O 1
ATOM 1300 N N . ASP A 1 168 ? 12.991 11.236 -22.837 1.00 89.75 168 ASP A N 1
ATOM 1301 C CA . ASP A 1 168 ? 13.709 12.299 -23.547 1.00 89.75 168 ASP A CA 1
ATOM 1302 C C . ASP A 1 168 ? 13.756 13.628 -22.774 1.00 89.75 168 ASP A C 1
ATOM 1304 O O . ASP A 1 168 ? 14.544 14.514 -23.101 1.00 89.75 168 ASP A O 1
ATOM 1308 N N . GLU A 1 169 ? 12.956 13.765 -21.715 1.00 93.94 169 GLU A N 1
ATOM 1309 C CA . GLU A 1 169 ? 12.986 14.937 -20.845 1.00 93.94 169 GLU A CA 1
ATOM 1310 C C . GLU A 1 169 ? 14.132 14.858 -19.817 1.00 93.94 169 GLU A C 1
ATOM 1312 O O . GLU A 1 169 ? 14.456 13.771 -19.308 1.00 93.94 169 GLU A O 1
ATOM 1317 N N . PRO A 1 170 ? 14.717 16.012 -19.435 1.00 95.25 170 PRO A N 1
ATOM 1318 C CA . PRO A 1 170 ? 15.729 16.073 -18.387 1.00 95.25 170 PRO A CA 1
ATOM 1319 C C . PRO A 1 170 ? 15.185 15.570 -17.044 1.00 95.25 170 PRO A C 1
ATOM 1321 O O . PRO A 1 170 ? 13.980 15.609 -16.775 1.00 95.25 170 PRO A O 1
ATOM 1324 N N . LEU A 1 171 ? 16.090 15.101 -16.182 1.00 97.06 171 LEU A N 1
ATOM 1325 C CA . LEU A 1 171 ? 15.726 14.656 -14.838 1.00 97.06 171 LEU A CA 1
ATOM 1326 C C . LEU A 1 171 ? 15.196 15.840 -14.009 1.00 97.06 171 LEU A C 1
ATOM 1328 O O . LEU A 1 171 ? 15.792 16.919 -14.035 1.00 97.06 171 LEU A O 1
ATOM 1332 N N . PRO A 1 172 ? 14.076 15.669 -13.286 1.00 97.06 172 PRO A N 1
ATOM 1333 C CA . PRO A 1 172 ? 13.531 16.711 -12.428 1.00 97.06 172 PRO A CA 1
ATOM 1334 C C . PRO A 1 172 ? 14.395 16.892 -11.169 1.00 97.06 172 PRO A C 1
ATOM 1336 O O . PRO A 1 172 ? 15.099 15.967 -10.771 1.00 97.06 172 PRO A O 1
ATOM 1339 N N . PRO A 1 173 ? 14.297 18.036 -10.471 1.00 96.81 173 PRO A N 1
ATOM 1340 C CA . PRO A 1 173 ? 15.029 18.259 -9.222 1.00 96.81 173 PRO A CA 1
ATOM 1341 C C . PRO A 1 173 ? 14.561 17.368 -8.061 1.00 96.81 173 PRO A C 1
ATOM 1343 O O . PRO A 1 173 ? 15.228 17.324 -7.041 1.00 96.81 173 PRO A O 1
ATOM 1346 N N . ALA A 1 174 ? 13.407 16.703 -8.183 1.00 97.00 174 ALA A N 1
ATOM 1347 C CA . ALA A 1 174 ? 12.896 15.767 -7.190 1.00 97.00 174 ALA A CA 1
ATOM 1348 C C . ALA A 1 174 ? 12.088 14.643 -7.865 1.00 97.00 174 ALA A C 1
ATOM 1350 O O . ALA A 1 174 ? 11.429 14.896 -8.881 1.00 97.00 174 ALA A O 1
ATOM 1351 N N . PRO A 1 175 ? 12.095 13.415 -7.313 1.00 97.31 175 PRO A N 1
ATOM 1352 C CA . PRO A 1 175 ? 11.283 12.311 -7.807 1.00 97.31 175 PRO A CA 1
ATOM 1353 C C . PRO A 1 175 ? 9.790 12.549 -7.566 1.00 97.31 175 PRO A C 1
ATOM 1355 O O . PRO A 1 175 ? 9.387 13.159 -6.576 1.00 97.31 175 PRO A O 1
ATOM 1358 N N . ARG A 1 176 ? 8.951 11.963 -8.426 1.00 96.56 176 ARG A N 1
ATOM 1359 C CA . ARG A 1 176 ? 7.503 11.850 -8.199 1.00 96.56 176 ARG A CA 1
ATOM 1360 C C . ARG A 1 176 ? 7.204 10.941 -7.007 1.00 96.56 176 ARG A C 1
ATOM 1362 O O . ARG A 1 176 ? 6.318 11.239 -6.209 1.00 96.56 176 ARG A O 1
ATOM 1369 N N . LEU A 1 177 ? 7.905 9.810 -6.916 1.00 95.38 177 LEU A N 1
ATOM 1370 C CA . LEU A 1 177 ? 7.714 8.792 -5.883 1.00 95.38 177 LEU A CA 1
ATOM 1371 C C . LEU A 1 177 ? 9.051 8.138 -5.520 1.00 95.38 177 LEU A C 1
ATOM 1373 O O . LEU A 1 177 ? 9.752 7.636 -6.397 1.00 95.38 177 LEU A O 1
ATOM 1377 N N . THR A 1 178 ? 9.344 8.048 -4.220 1.00 95.44 178 THR A N 1
ATOM 1378 C CA . THR A 1 178 ? 10.494 7.293 -3.694 1.00 95.44 178 THR A CA 1
ATOM 1379 C C . THR A 1 178 ? 10.007 6.012 -3.007 1.00 95.44 178 THR A C 1
ATOM 1381 O O . THR A 1 178 ? 9.288 6.086 -2.004 1.00 95.44 178 THR A O 1
ATOM 1384 N N . PRO A 1 179 ? 10.364 4.817 -3.513 1.00 95.94 179 PRO A N 1
ATOM 1385 C CA . PRO A 1 179 ? 9.979 3.555 -2.897 1.00 95.94 179 PRO A CA 1
ATOM 1386 C C . PRO A 1 179 ? 10.565 3.399 -1.489 1.00 95.94 179 PRO A C 1
ATOM 1388 O O . PRO A 1 179 ? 11.730 3.694 -1.243 1.00 95.94 179 PRO A O 1
ATOM 1391 N N . GLY A 1 180 ? 9.780 2.860 -0.551 1.00 93.06 180 GLY A N 1
ATOM 1392 C CA . GLY A 1 180 ? 10.254 2.627 0.824 1.00 93.06 180 GLY A CA 1
ATOM 1393 C C . GLY A 1 180 ? 11.175 1.412 0.981 1.00 93.06 180 GLY A C 1
ATOM 1394 O O . GLY A 1 180 ? 11.768 1.210 2.038 1.00 93.06 180 GLY A O 1
ATOM 1395 N N . SER A 1 181 ? 11.267 0.567 -0.044 1.00 93.81 181 SER A N 1
ATOM 1396 C CA . SER A 1 181 ? 12.083 -0.649 -0.062 1.00 93.81 181 SER A CA 1
ATOM 1397 C C . SER A 1 181 ? 12.972 -0.666 -1.300 1.00 93.81 181 SER A C 1
ATOM 1399 O O . SER A 1 181 ? 12.655 -0.030 -2.300 1.00 93.81 181 SER A O 1
ATOM 1401 N N . GLU A 1 182 ? 14.068 -1.418 -1.224 1.00 97.25 182 GLU A N 1
ATOM 1402 C CA . GLU A 1 182 ? 14.916 -1.718 -2.380 1.00 97.25 182 GLU A CA 1
ATOM 1403 C C . GLU A 1 182 ? 14.080 -2.330 -3.514 1.00 97.25 182 GLU A C 1
ATOM 1405 O O . GLU A 1 182 ? 13.251 -3.210 -3.264 1.00 97.25 182 GLU A O 1
ATOM 1410 N N . VAL A 1 183 ? 14.295 -1.868 -4.745 1.00 98.06 183 VAL A N 1
ATOM 1411 C CA . VAL A 1 183 ? 13.606 -2.353 -5.946 1.00 98.06 183 VAL A CA 1
ATOM 1412 C C . VAL A 1 183 ? 14.457 -3.402 -6.661 1.00 98.06 183 VAL A C 1
ATOM 1414 O O . VAL A 1 183 ? 15.665 -3.244 -6.819 1.00 98.06 183 VAL A O 1
ATOM 1417 N N . GLY A 1 184 ? 13.834 -4.487 -7.119 1.00 96.88 184 GLY A N 1
ATOM 1418 C CA . GLY A 1 184 ? 14.528 -5.528 -7.876 1.00 96.88 184 GLY A CA 1
ATOM 1419 C C . GLY A 1 184 ? 15.054 -4.996 -9.208 1.00 96.88 184 GLY A C 1
ATOM 1420 O O . GLY A 1 184 ? 16.261 -4.975 -9.438 1.00 96.88 184 GLY A O 1
ATOM 1421 N N . TRP A 1 185 ? 14.148 -4.525 -10.062 1.00 97.38 185 TRP A N 1
ATOM 1422 C CA . TRP A 1 185 ? 14.490 -4.006 -11.385 1.00 97.38 185 TRP A CA 1
ATOM 1423 C C . TRP A 1 185 ? 13.850 -2.642 -11.603 1.00 97.38 185 TRP A C 1
ATOM 1425 O O . TRP A 1 185 ? 12.626 -2.540 -11.698 1.00 97.38 185 TRP A O 1
ATOM 1435 N N . LEU A 1 186 ? 14.682 -1.608 -11.707 1.00 97.81 186 LEU A N 1
ATOM 1436 C CA . LEU A 1 186 ? 14.283 -0.335 -12.292 1.00 97.81 186 LEU A CA 1
ATOM 1437 C C . LEU A 1 186 ? 14.382 -0.464 -13.807 1.00 97.81 186 LEU A C 1
ATOM 1439 O O . LEU A 1 186 ? 15.434 -0.831 -14.333 1.00 97.81 186 LEU A O 1
ATOM 1443 N N . VAL A 1 187 ? 13.281 -0.193 -14.498 1.00 95.75 187 VAL A N 1
ATOM 1444 C CA . VAL A 1 187 ? 13.178 -0.331 -15.951 1.00 95.75 187 VAL A CA 1
ATOM 1445 C C . VAL A 1 187 ? 12.954 1.045 -16.541 1.00 95.75 187 VAL A C 1
ATOM 1447 O O . VAL A 1 187 ? 11.990 1.706 -16.188 1.00 95.75 187 VAL A O 1
ATOM 1450 N N . THR A 1 188 ? 13.830 1.493 -17.428 1.00 94.38 188 THR A N 1
ATOM 1451 C CA . THR A 1 188 ? 13.706 2.801 -18.082 1.00 94.38 188 THR A CA 1
ATOM 1452 C C . THR A 1 188 ? 13.870 2.657 -19.581 1.00 94.38 188 THR A C 1
ATOM 1454 O O . THR A 1 188 ? 14.474 1.689 -20.059 1.00 94.38 188 THR A O 1
ATOM 1457 N N . SER A 1 189 ? 13.283 3.588 -20.326 1.00 90.56 189 SER A N 1
ATOM 1458 C CA . SER A 1 189 ? 13.504 3.734 -21.765 1.00 90.56 189 SER A CA 1
ATOM 1459 C C . SER A 1 189 ? 14.486 4.867 -22.104 1.00 90.56 189 SER A C 1
ATOM 1461 O O . SER A 1 189 ? 14.657 5.191 -23.278 1.00 90.56 189 SER A O 1
ATOM 1463 N N . ARG A 1 190 ? 15.136 5.464 -21.095 1.00 91.56 190 ARG A N 1
ATOM 1464 C CA . ARG A 1 190 ? 16.166 6.502 -21.262 1.00 91.56 190 ARG A CA 1
ATOM 1465 C C . ARG A 1 190 ? 17.404 5.970 -21.981 1.00 91.56 190 ARG A C 1
ATOM 1467 O O . ARG A 1 190 ? 17.721 4.781 -21.894 1.00 91.56 190 ARG A O 1
ATOM 1474 N N . ASP A 1 191 ? 18.104 6.883 -22.651 1.00 89.06 191 ASP A N 1
ATOM 1475 C CA . ASP A 1 191 ? 19.349 6.608 -23.369 1.00 89.06 191 ASP A CA 1
ATOM 1476 C C . ASP A 1 191 ? 20.450 6.120 -22.400 1.00 89.06 191 ASP A C 1
ATOM 1478 O O . ASP A 1 191 ? 20.739 6.808 -21.411 1.00 89.06 191 ASP A O 1
ATOM 1482 N N . PRO A 1 192 ? 21.086 4.961 -22.660 1.00 89.62 192 PRO A N 1
ATOM 1483 C CA . PRO A 1 192 ? 22.218 4.456 -21.883 1.00 89.62 192 PRO A CA 1
ATOM 1484 C C . PRO A 1 192 ? 23.387 5.429 -21.713 1.00 89.62 192 PRO A C 1
ATOM 1486 O O . PRO A 1 192 ? 24.086 5.344 -20.703 1.00 89.62 192 PRO A O 1
ATOM 1489 N N . ALA A 1 193 ? 23.599 6.361 -22.646 1.00 90.00 193 ALA A N 1
ATOM 1490 C CA . ALA A 1 193 ? 24.632 7.390 -22.529 1.00 90.00 193 ALA A CA 1
ATOM 1491 C C . ALA A 1 193 ? 24.429 8.278 -21.287 1.00 90.00 193 ALA A C 1
ATOM 1493 O O . ALA A 1 193 ? 25.397 8.754 -20.696 1.00 90.00 193 ALA A O 1
ATOM 1494 N N . GLY A 1 194 ? 23.177 8.452 -20.847 1.00 91.75 194 GLY A N 1
ATOM 1495 C CA . GLY A 1 194 ? 22.814 9.197 -19.641 1.00 91.75 194 GLY A CA 1
ATOM 1496 C C . GLY A 1 194 ? 22.920 8.403 -18.335 1.00 91.75 194 GLY A C 1
ATOM 1497 O O . GLY A 1 194 ? 22.588 8.948 -17.281 1.00 91.75 194 GLY A O 1
ATOM 1498 N N . ARG A 1 195 ? 23.361 7.133 -18.368 1.00 94.62 195 ARG A N 1
ATOM 1499 C CA . ARG A 1 195 ? 23.407 6.257 -17.184 1.00 94.62 195 ARG A CA 1
ATOM 1500 C C . ARG A 1 195 ? 24.125 6.882 -15.983 1.00 94.62 195 ARG A C 1
ATOM 1502 O O . ARG A 1 195 ? 23.512 6.873 -14.919 1.00 94.62 195 ARG A O 1
ATOM 1509 N N . PRO A 1 196 ? 25.348 7.443 -16.106 1.00 96.44 196 PRO A N 1
ATOM 1510 C CA . PRO A 1 196 ? 26.054 7.965 -14.936 1.00 96.44 196 PRO A CA 1
ATOM 1511 C C . PRO A 1 196 ? 25.264 9.068 -14.222 1.00 96.44 196 PRO A C 1
ATOM 1513 O O . PRO A 1 196 ? 25.125 9.038 -13.005 1.00 96.44 196 PRO A O 1
ATOM 1516 N N . GLY A 1 197 ? 24.670 9.995 -14.982 1.00 97.50 197 GLY A N 1
ATOM 1517 C CA . GLY A 1 197 ? 23.847 11.067 -14.416 1.00 97.50 197 GLY A CA 1
ATOM 1518 C C . GLY A 1 197 ? 22.557 10.552 -13.774 1.00 97.50 197 GLY A C 1
ATOM 1519 O O . GLY A 1 197 ? 22.151 11.045 -12.725 1.00 97.50 197 GLY A O 1
ATOM 1520 N N . LEU A 1 198 ? 21.933 9.530 -14.368 1.00 97.69 198 LEU A N 1
ATOM 15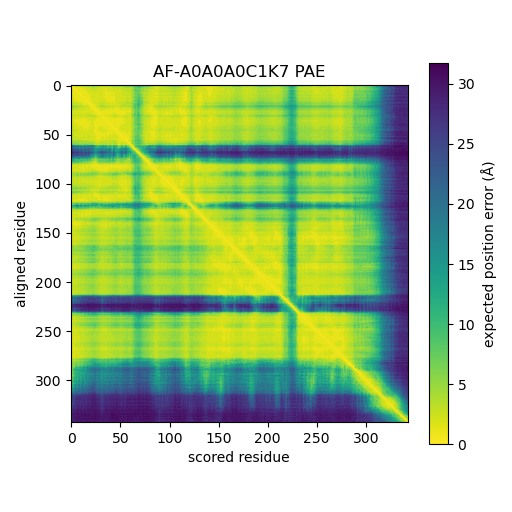21 C CA . LEU A 1 198 ? 20.748 8.889 -13.803 1.00 97.69 198 LEU A CA 1
ATOM 1522 C C . LEU A 1 198 ? 21.055 8.158 -12.491 1.00 97.69 198 LEU A C 1
ATOM 1524 O O . LEU A 1 198 ? 20.295 8.287 -11.537 1.00 97.69 198 LEU A O 1
ATOM 1528 N N . GLU A 1 199 ? 22.154 7.406 -12.430 1.00 98.19 199 GLU A N 1
ATOM 1529 C CA . GLU A 1 199 ? 22.566 6.683 -11.222 1.00 98.19 199 GLU A CA 1
ATOM 1530 C C . GLU A 1 199 ? 22.916 7.658 -10.091 1.00 98.19 199 GLU A C 1
ATOM 1532 O O . GLU A 1 199 ? 22.399 7.493 -8.987 1.00 98.19 199 GLU A O 1
ATOM 1537 N N . SER A 1 200 ? 23.660 8.735 -10.373 1.00 98.38 200 SER A N 1
ATOM 1538 C CA . SER A 1 200 ? 23.923 9.787 -9.380 1.00 98.38 200 SER A CA 1
ATOM 1539 C C . SER A 1 200 ? 22.637 10.435 -8.858 1.00 98.38 200 SER A C 1
ATOM 1541 O O . SER A 1 200 ? 22.482 10.601 -7.650 1.00 98.38 200 SER A O 1
ATOM 1543 N N . TRP A 1 201 ? 21.682 10.742 -9.742 1.00 98.25 201 TRP A N 1
ATOM 1544 C CA . TRP A 1 201 ? 20.387 11.295 -9.337 1.00 98.25 201 TRP A CA 1
ATOM 1545 C C . TRP A 1 201 ? 19.592 10.319 -8.460 1.00 98.25 201 TRP A C 1
ATOM 1547 O O . TRP A 1 201 ? 18.974 10.723 -7.477 1.00 98.25 201 TRP A O 1
ATOM 1557 N N . LEU A 1 202 ? 19.608 9.023 -8.778 1.00 98.44 202 LEU A N 1
ATOM 1558 C CA . LEU A 1 202 ? 18.938 8.003 -7.970 1.00 98.44 202 LEU A CA 1
ATOM 1559 C C . LEU A 1 202 ? 19.567 7.879 -6.571 1.00 98.44 202 LEU A C 1
ATOM 1561 O O . LEU A 1 202 ? 18.841 7.783 -5.580 1.00 98.44 202 LEU A O 1
ATOM 1565 N N . GLU A 1 203 ? 20.896 7.900 -6.471 1.00 98.12 203 GLU A N 1
ATOM 1566 C CA . GLU A 1 203 ? 21.610 7.838 -5.188 1.00 98.12 203 GLU A CA 1
ATOM 1567 C C . GLU A 1 203 ? 21.336 9.069 -4.320 1.00 98.12 203 GLU A C 1
ATOM 1569 O O . GLU A 1 203 ? 21.002 8.922 -3.142 1.00 98.12 203 GLU A O 1
ATOM 1574 N N . GLU A 1 204 ? 21.399 10.267 -4.908 1.00 98.12 204 GLU A N 1
ATOM 1575 C CA . GLU A 1 204 ? 21.115 11.539 -4.229 1.00 98.12 204 GLU A CA 1
ATOM 1576 C C . GLU A 1 204 ? 19.719 11.546 -3.589 1.00 98.12 204 GLU A C 1
ATOM 1578 O O . GLU A 1 204 ? 19.534 12.024 -2.469 1.00 98.12 204 GLU A O 1
ATOM 1583 N N . HIS A 1 205 ? 18.740 10.936 -4.260 1.00 97.81 205 HIS A N 1
ATOM 1584 C CA . HIS A 1 205 ? 17.357 10.853 -3.790 1.00 97.81 205 HIS A CA 1
ATOM 1585 C C . HIS A 1 205 ? 17.055 9.593 -2.959 1.00 97.81 205 HIS A C 1
ATOM 1587 O O . HIS A 1 205 ? 15.891 9.303 -2.660 1.00 97.81 205 HIS A O 1
ATOM 1593 N N . GLY A 1 206 ? 18.086 8.839 -2.566 1.00 96.88 206 GLY A N 1
ATOM 1594 C CA . GLY A 1 206 ? 17.971 7.709 -1.644 1.00 96.88 206 GLY A CA 1
ATOM 1595 C C . GLY A 1 206 ? 17.308 6.462 -2.235 1.00 96.88 206 GLY A C 1
ATOM 1596 O O . GLY A 1 206 ? 16.817 5.610 -1.484 1.00 96.88 206 GLY A O 1
ATOM 1597 N N . PHE A 1 207 ? 17.273 6.325 -3.563 1.00 98.12 207 PHE A N 1
ATOM 1598 C CA . PHE A 1 207 ? 16.800 5.098 -4.193 1.00 98.12 207 PHE A CA 1
ATOM 1599 C C . PHE A 1 207 ? 17.757 3.941 -3.892 1.00 98.12 207 PHE A C 1
ATOM 1601 O O . PHE A 1 207 ? 18.969 4.095 -3.789 1.00 98.12 207 PHE A O 1
ATOM 1608 N N . ARG A 1 208 ? 17.195 2.737 -3.765 1.00 97.56 208 ARG A N 1
ATOM 1609 C CA . ARG A 1 208 ? 17.957 1.490 -3.640 1.00 97.56 208 ARG A CA 1
ATOM 1610 C C . ARG A 1 208 ? 17.425 0.502 -4.659 1.00 97.56 208 ARG A C 1
ATOM 1612 O O . ARG A 1 208 ? 16.216 0.261 -4.691 1.00 97.56 208 ARG A O 1
ATOM 1619 N N . TRP A 1 209 ? 18.300 -0.074 -5.472 1.00 97.94 209 TRP A N 1
ATOM 1620 C CA . TRP A 1 209 ? 17.914 -1.022 -6.511 1.00 97.94 209 TRP A CA 1
ATOM 1621 C C . TRP A 1 209 ? 18.990 -2.084 -6.738 1.00 97.94 209 TRP A C 1
ATOM 1623 O O . TRP A 1 209 ? 20.148 -1.882 -6.384 1.00 97.94 209 TRP A O 1
ATOM 1633 N N . ARG A 1 210 ? 18.609 -3.215 -7.344 1.00 96.25 210 ARG A N 1
ATOM 1634 C CA . ARG A 1 210 ? 19.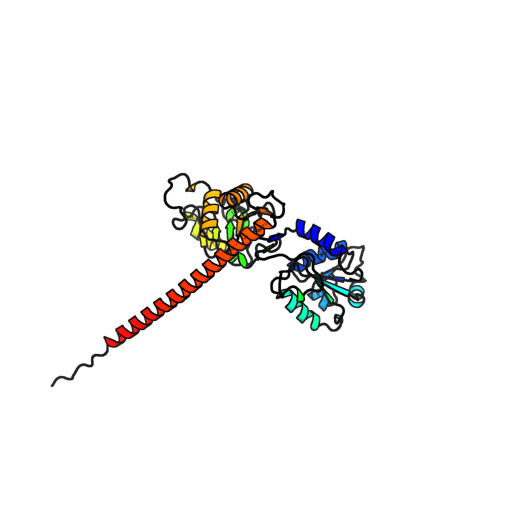568 -4.265 -7.742 1.00 96.25 210 ARG A CA 1
ATOM 1635 C C . ARG A 1 210 ? 20.023 -4.128 -9.178 1.00 96.25 210 ARG A C 1
ATOM 1637 O O . ARG A 1 210 ? 21.195 -4.318 -9.478 1.00 96.25 210 ARG A O 1
ATOM 1644 N N . HIS A 1 211 ? 19.078 -3.837 -10.065 1.00 94.62 211 HIS A N 1
ATOM 1645 C CA . HIS A 1 211 ? 19.318 -3.787 -11.499 1.00 94.62 211 HIS A CA 1
ATOM 1646 C C . HIS A 1 211 ? 18.667 -2.539 -12.095 1.00 94.62 211 HIS A C 1
ATOM 1648 O O . HIS A 1 211 ? 17.473 -2.312 -11.892 1.00 94.62 211 HIS A O 1
ATOM 1654 N N . LEU A 1 212 ? 19.452 -1.751 -12.834 1.00 95.62 212 LEU A N 1
ATOM 1655 C CA . LEU A 1 212 ? 18.968 -0.652 -13.669 1.00 95.62 212 LEU A CA 1
ATOM 1656 C C . LEU A 1 212 ? 19.024 -1.084 -15.138 1.00 95.62 212 LEU A C 1
ATOM 1658 O O . LEU A 1 212 ? 20.100 -1.120 -15.745 1.00 95.62 212 LEU A O 1
ATOM 1662 N N . VAL A 1 213 ? 17.856 -1.411 -15.687 1.00 92.12 213 VAL A N 1
ATOM 1663 C CA . VAL A 1 213 ? 17.679 -1.918 -17.051 1.00 92.12 213 VAL A CA 1
ATOM 1664 C C . VAL A 1 213 ? 17.237 -0.775 -17.962 1.00 92.12 213 VAL A C 1
ATOM 1666 O O . VAL A 1 213 ? 16.109 -0.287 -17.864 1.00 92.12 213 VAL A O 1
ATOM 1669 N N . MET A 1 214 ? 18.130 -0.352 -18.855 1.00 90.00 214 MET A N 1
ATOM 1670 C CA . MET A 1 214 ? 17.900 0.749 -19.801 1.00 90.00 214 MET A CA 1
ATOM 1671 C C . MET A 1 214 ? 17.513 0.220 -21.190 1.00 90.00 214 MET A C 1
ATOM 1673 O O . MET A 1 214 ? 17.477 -0.996 -21.413 1.00 90.00 214 MET A O 1
ATOM 1677 N N . SER A 1 215 ? 17.187 1.120 -22.119 1.00 75.69 215 SER A N 1
ATOM 1678 C CA . SER A 1 215 ? 17.028 0.769 -23.536 1.00 75.69 215 SER A CA 1
ATOM 1679 C C . SER A 1 215 ? 18.318 0.120 -24.056 1.00 75.69 215 SER A C 1
ATOM 1681 O O . SER A 1 215 ? 19.403 0.557 -23.702 1.00 75.69 215 SER A O 1
ATOM 1683 N N . ASP A 1 216 ? 18.213 -0.953 -24.841 1.00 65.31 216 ASP A N 1
ATOM 1684 C CA . ASP A 1 216 ? 19.352 -1.655 -25.464 1.00 65.31 216 ASP A CA 1
ATOM 1685 C C . ASP A 1 216 ? 20.403 -2.323 -24.554 1.00 65.31 216 ASP A C 1
ATOM 1687 O O . ASP A 1 216 ? 21.471 -2.693 -25.042 1.00 65.31 216 ASP A O 1
ATOM 1691 N N . ASP A 1 217 ? 20.106 -2.588 -23.276 1.00 60.97 217 ASP A N 1
ATOM 1692 C CA . ASP A 1 217 ? 20.999 -3.385 -22.417 1.00 60.97 217 ASP A CA 1
ATOM 1693 C C . ASP A 1 217 ? 21.262 -4.790 -23.022 1.00 60.97 217 ASP A C 1
ATOM 1695 O O . ASP A 1 217 ? 20.335 -5.611 -23.082 1.00 60.97 217 ASP A O 1
ATOM 1699 N N . PRO A 1 218 ? 22.505 -5.104 -23.458 1.00 53.44 218 PRO A N 1
ATOM 1700 C CA . PRO A 1 218 ? 22.832 -6.358 -24.136 1.00 53.44 218 PRO A CA 1
ATOM 1701 C C . PRO A 1 218 ? 22.527 -7.600 -23.301 1.00 53.44 218 PRO A C 1
ATOM 1703 O O . PRO A 1 218 ? 22.182 -8.635 -23.865 1.00 53.44 218 PRO A O 1
ATOM 1706 N N . ALA A 1 219 ? 22.597 -7.492 -21.969 1.00 52.16 219 ALA A N 1
ATOM 1707 C CA . ALA A 1 219 ? 22.314 -8.597 -21.054 1.00 52.16 219 ALA A CA 1
ATOM 1708 C C . ALA A 1 219 ? 20.828 -9.001 -21.031 1.00 52.16 219 ALA A C 1
ATOM 1710 O O . ALA A 1 219 ? 20.487 -10.082 -20.552 1.00 52.16 219 ALA A O 1
ATOM 1711 N N . HIS A 1 220 ? 19.948 -8.140 -21.551 1.00 51.75 220 HIS A N 1
ATOM 1712 C CA . HIS A 1 220 ? 18.498 -8.318 -21.557 1.00 51.75 220 HIS A CA 1
ATOM 1713 C C . HIS A 1 220 ? 17.906 -8.267 -22.976 1.00 51.75 220 HIS A C 1
ATOM 1715 O O . HIS A 1 220 ? 16.684 -8.189 -23.137 1.00 51.75 220 HIS A O 1
ATOM 1721 N N . ARG A 1 221 ? 18.752 -8.329 -24.017 1.00 51.59 221 ARG A N 1
ATOM 1722 C CA . ARG A 1 221 ? 18.303 -8.476 -25.406 1.00 51.59 221 ARG A CA 1
ATOM 1723 C C . ARG A 1 221 ? 17.770 -9.901 -25.615 1.00 51.59 221 ARG A C 1
ATOM 1725 O O . ARG A 1 221 ? 18.478 -10.854 -25.300 1.00 51.59 221 ARG A O 1
ATOM 1732 N N . PRO A 1 222 ? 16.554 -10.085 -26.156 1.00 45.31 222 PRO A N 1
ATOM 1733 C CA . PRO A 1 222 ? 16.129 -11.401 -26.609 1.00 45.31 222 PRO A CA 1
ATOM 1734 C C . PRO A 1 222 ? 17.027 -11.846 -27.771 1.00 45.31 222 PRO A C 1
ATOM 1736 O O . PRO A 1 222 ? 17.197 -11.107 -28.745 1.00 45.31 222 PRO A O 1
ATOM 1739 N N . ASP A 1 223 ? 17.604 -13.043 -27.659 1.00 43.88 223 ASP A N 1
ATOM 1740 C CA . ASP A 1 223 ? 18.404 -13.642 -28.724 1.00 43.88 223 ASP A CA 1
ATOM 1741 C C . ASP A 1 223 ? 17.583 -13.717 -30.024 1.00 43.88 223 ASP A C 1
ATOM 1743 O O . ASP A 1 223 ? 16.485 -14.271 -30.067 1.00 43.88 223 ASP A O 1
ATOM 1747 N N . SER A 1 224 ? 18.166 -13.222 -31.119 1.00 42.75 224 SER A N 1
ATOM 1748 C CA . SER A 1 224 ? 17.874 -13.642 -32.501 1.00 42.75 224 SER A CA 1
ATOM 1749 C C . SER A 1 224 ? 16.531 -13.277 -33.175 1.00 42.75 224 SER A C 1
ATOM 1751 O O . SER A 1 224 ? 16.002 -14.079 -33.936 1.00 42.75 224 SER A O 1
ATOM 1753 N N . THR A 1 225 ? 16.030 -12.039 -33.071 1.00 40.34 225 THR A N 1
ATOM 1754 C CA . THR A 1 225 ? 15.145 -11.479 -34.130 1.00 40.34 225 THR A CA 1
ATOM 1755 C C . THR A 1 225 ? 15.422 -9.990 -34.338 1.00 40.34 225 THR A C 1
ATOM 1757 O O . THR A 1 225 ? 15.266 -9.194 -33.414 1.00 40.34 225 THR A O 1
ATOM 1760 N N . GLY A 1 226 ? 15.900 -9.635 -35.533 1.00 35.69 226 GLY A N 1
ATOM 1761 C CA . GLY A 1 226 ? 16.546 -8.361 -35.856 1.00 35.69 226 GLY A CA 1
ATOM 1762 C C . GLY A 1 226 ? 15.736 -7.080 -35.620 1.00 35.69 226 GLY A C 1
ATOM 1763 O O . GLY A 1 226 ? 14.510 -7.091 -35.614 1.00 35.69 226 GLY A O 1
ATOM 1764 N N . GLY A 1 227 ? 16.484 -5.977 -35.466 1.00 40.59 227 GLY A N 1
ATOM 1765 C CA . GLY A 1 227 ? 16.154 -4.570 -35.762 1.00 40.59 227 GLY A CA 1
ATOM 1766 C C . GLY A 1 227 ? 14.903 -3.937 -35.144 1.00 40.59 227 GLY A C 1
ATOM 1767 O O . GLY A 1 227 ? 14.998 -2.908 -34.488 1.00 40.59 227 GLY A O 1
ATOM 1768 N N . HIS A 1 228 ? 13.729 -4.528 -35.346 1.00 38.72 228 HIS A N 1
ATOM 1769 C CA . HIS A 1 228 ? 12.432 -3.930 -35.027 1.00 38.72 228 HIS A CA 1
ATOM 1770 C C . HIS A 1 228 ? 11.935 -4.252 -33.611 1.00 38.72 228 HIS A C 1
ATOM 1772 O O . HIS A 1 228 ? 11.171 -3.481 -33.035 1.00 38.72 228 HIS A O 1
ATOM 1778 N N . LEU A 1 229 ? 12.414 -5.340 -33.003 1.00 40.38 229 LEU A N 1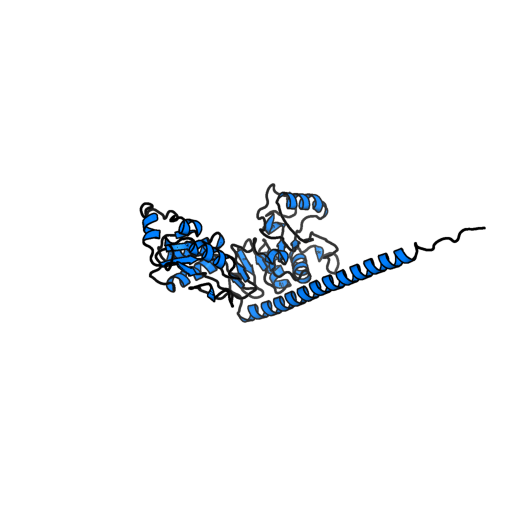
ATOM 1779 C CA . LEU A 1 229 ? 12.018 -5.770 -31.656 1.00 40.38 229 LEU A CA 1
ATOM 1780 C C . LEU A 1 229 ? 12.478 -4.828 -30.528 1.00 40.38 229 LEU A C 1
ATOM 1782 O O . LEU A 1 229 ? 11.860 -4.804 -29.467 1.00 40.38 229 LEU A O 1
ATOM 1786 N N . ALA A 1 230 ? 13.568 -4.087 -30.748 1.00 49.28 230 ALA A N 1
ATOM 1787 C CA . ALA A 1 230 ? 14.134 -3.143 -29.783 1.00 49.28 230 ALA A CA 1
ATOM 1788 C C . ALA A 1 230 ? 13.294 -1.858 -29.637 1.00 49.28 230 ALA A C 1
ATOM 1790 O O . ALA A 1 230 ? 13.463 -1.127 -28.666 1.00 49.28 230 ALA A O 1
ATOM 1791 N N . SER A 1 231 ? 12.372 -1.603 -30.575 1.00 58.53 231 SER A N 1
ATOM 1792 C CA . SER A 1 231 ? 11.631 -0.339 -30.662 1.00 58.53 231 SER A CA 1
ATOM 1793 C C . SER A 1 231 ? 10.298 -0.298 -29.904 1.00 58.53 231 SER A C 1
ATOM 1795 O O . SER A 1 231 ? 9.750 0.787 -29.751 1.00 58.53 231 SER A O 1
ATOM 1797 N N . ASP A 1 232 ? 9.786 -1.433 -29.406 1.00 78.44 232 ASP A N 1
ATOM 1798 C CA . ASP A 1 232 ? 8.535 -1.495 -28.631 1.00 78.44 232 ASP A CA 1
ATOM 1799 C C . ASP A 1 232 ? 8.823 -1.599 -27.114 1.00 78.44 232 ASP A C 1
ATOM 1801 O O . ASP A 1 232 ? 9.230 -2.668 -26.627 1.00 78.44 232 ASP A O 1
ATOM 1805 N N . PRO A 1 233 ? 8.595 -0.519 -26.335 1.00 83.31 233 PRO A N 1
ATOM 1806 C CA . PRO A 1 233 ? 8.812 -0.514 -24.893 1.00 83.31 233 PRO A CA 1
ATOM 1807 C C . PRO A 1 233 ? 8.010 -1.586 -24.150 1.00 83.31 233 PRO A C 1
ATOM 1809 O O . PRO A 1 233 ? 8.548 -2.209 -23.231 1.00 83.31 233 PRO A O 1
ATOM 1812 N N . ALA A 1 234 ? 6.761 -1.846 -24.550 1.00 85.94 234 ALA A N 1
ATOM 1813 C CA . ALA A 1 234 ? 5.894 -2.800 -23.864 1.00 85.94 234 ALA A CA 1
ATOM 1814 C C . ALA A 1 234 ? 6.415 -4.232 -24.029 1.00 85.94 234 ALA A C 1
ATOM 1816 O O . ALA A 1 234 ? 6.519 -4.976 -23.051 1.00 85.94 234 ALA A O 1
ATOM 1817 N N . ARG A 1 235 ? 6.835 -4.601 -25.245 1.00 85.75 235 ARG A N 1
ATOM 1818 C CA . ARG A 1 235 ? 7.409 -5.924 -25.535 1.00 85.75 235 ARG A CA 1
ATOM 1819 C C . ARG A 1 235 ? 8.751 -6.159 -24.835 1.00 85.75 235 ARG A C 1
ATOM 1821 O O . ARG A 1 235 ? 9.046 -7.274 -24.390 1.00 85.75 235 ARG A O 1
ATOM 1828 N N . ARG A 1 236 ? 9.590 -5.126 -24.719 1.00 87.56 236 ARG A N 1
ATOM 1829 C CA . ARG A 1 236 ? 10.842 -5.206 -23.947 1.00 87.56 236 ARG A CA 1
ATOM 1830 C C . ARG A 1 236 ? 10.552 -5.422 -22.463 1.00 87.56 236 ARG A C 1
ATOM 1832 O O . ARG A 1 236 ? 11.104 -6.341 -21.855 1.00 87.56 236 ARG A O 1
ATOM 1839 N N . LYS A 1 237 ? 9.654 -4.614 -21.893 1.00 92.75 237 LYS A N 1
ATOM 1840 C CA . LYS A 1 237 ? 9.226 -4.717 -20.491 1.00 92.75 237 LYS A CA 1
ATOM 1841 C C . LYS A 1 237 ? 8.595 -6.075 -20.185 1.00 92.75 237 LYS A C 1
ATOM 1843 O O . LYS A 1 237 ? 8.922 -6.660 -19.157 1.00 92.75 237 LYS A O 1
ATOM 1848 N N . SER A 1 238 ? 7.765 -6.619 -21.079 1.00 91.62 238 SER A N 1
ATOM 1849 C CA . SER A 1 238 ? 7.153 -7.943 -20.906 1.00 91.62 238 SER A CA 1
ATOM 1850 C C . SER A 1 238 ? 8.195 -9.067 -20.908 1.00 91.62 238 SER A C 1
ATOM 1852 O O . SER A 1 238 ? 8.181 -9.922 -20.023 1.00 91.62 238 SER A O 1
ATOM 1854 N N . THR A 1 239 ? 9.155 -9.020 -21.838 1.00 87.94 239 THR A N 1
ATOM 1855 C CA . THR A 1 239 ? 10.261 -9.991 -21.918 1.00 87.94 239 THR A CA 1
ATOM 1856 C C . THR A 1 239 ? 11.106 -9.965 -20.642 1.00 87.94 239 THR A C 1
ATOM 1858 O O . THR A 1 239 ? 11.389 -11.014 -20.058 1.00 87.94 239 THR A O 1
ATOM 1861 N N . LEU A 1 240 ? 11.454 -8.766 -20.162 1.00 89.12 240 LEU A N 1
ATOM 1862 C CA . LEU A 1 240 ? 12.162 -8.592 -18.895 1.00 89.12 240 LEU A CA 1
ATOM 1863 C C . LEU A 1 240 ? 11.339 -9.118 -17.717 1.00 89.12 240 LEU A C 1
ATOM 1865 O O . LEU A 1 240 ? 11.879 -9.824 -16.869 1.00 89.12 240 LEU A O 1
ATOM 1869 N N . TYR A 1 241 ? 10.045 -8.799 -17.654 1.00 91.94 241 TYR A N 1
ATOM 1870 C CA . TYR A 1 241 ? 9.176 -9.226 -16.561 1.00 91.94 241 TYR A CA 1
ATOM 1871 C C . TYR A 1 241 ? 9.130 -10.756 -16.434 1.00 91.94 241 TYR A C 1
ATOM 1873 O O . TYR A 1 241 ? 9.149 -11.301 -15.320 1.00 91.94 241 TYR A O 1
ATOM 1881 N N . ASP A 1 242 ? 9.107 -11.464 -17.563 1.00 86.00 242 ASP A N 1
ATOM 1882 C CA . ASP A 1 242 ? 9.154 -12.925 -17.616 1.00 86.00 242 ASP A CA 1
ATOM 1883 C C . ASP A 1 242 ? 10.522 -13.495 -17.240 1.00 86.00 242 ASP A C 1
ATOM 1885 O O . ASP A 1 242 ? 10.583 -14.397 -16.394 1.00 86.00 242 ASP A O 1
ATOM 1889 N N . ALA A 1 243 ? 11.606 -12.931 -17.776 1.00 84.44 243 ALA A N 1
ATOM 1890 C CA . ALA A 1 243 ? 12.973 -13.367 -17.491 1.00 84.44 243 ALA A CA 1
ATOM 1891 C C . ALA A 1 243 ? 13.387 -13.123 -16.029 1.00 84.44 243 ALA A C 1
ATOM 1893 O O . ALA A 1 243 ? 13.962 -14.004 -15.389 1.00 84.44 243 ALA A O 1
ATOM 1894 N N . ALA A 1 244 ? 13.035 -11.963 -15.468 1.00 85.31 244 ALA A N 1
ATOM 1895 C CA . ALA A 1 244 ? 13.315 -11.597 -14.079 1.00 85.31 244 ALA A CA 1
ATOM 1896 C C . ALA A 1 244 ? 12.592 -12.506 -13.075 1.00 85.31 244 ALA A C 1
ATOM 1898 O O . ALA A 1 244 ? 12.951 -12.554 -11.897 1.00 85.31 244 ALA A O 1
ATOM 1899 N N . HIS A 1 245 ? 11.539 -13.203 -13.522 1.00 82.62 245 HIS A N 1
ATOM 1900 C CA . HIS A 1 245 ? 10.626 -13.943 -12.657 1.00 82.62 245 HIS A CA 1
ATOM 1901 C C . HIS A 1 245 ? 10.108 -13.083 -11.490 1.00 82.62 245 HIS A C 1
ATOM 1903 O O . HIS A 1 245 ? 9.811 -13.613 -10.421 1.00 82.62 245 HIS A O 1
ATOM 1909 N N . ALA A 1 246 ? 10.007 -11.762 -11.674 1.00 88.88 246 ALA A N 1
ATOM 1910 C CA . ALA A 1 246 ? 9.556 -10.828 -10.646 1.00 88.88 246 ALA A CA 1
ATOM 1911 C C . ALA A 1 246 ? 8.130 -11.174 -10.186 1.00 88.88 246 ALA A C 1
ATOM 1913 O O . ALA A 1 246 ? 7.373 -11.766 -10.935 1.00 88.88 246 ALA A O 1
ATOM 1914 N N . TRP A 1 247 ? 7.696 -10.863 -8.971 1.00 88.19 247 TRP A N 1
ATOM 1915 C CA . TRP A 1 247 ? 6.316 -11.207 -8.572 1.00 88.19 247 TRP A CA 1
ATOM 1916 C C . TRP A 1 247 ? 5.269 -10.224 -9.107 1.00 88.19 247 TRP A C 1
ATOM 1918 O O . TRP A 1 247 ? 4.101 -10.589 -9.222 1.00 88.19 247 TRP A O 1
ATOM 1928 N N . LEU A 1 248 ? 5.696 -9.002 -9.428 1.00 93.69 248 LEU A N 1
ATOM 1929 C CA . LEU A 1 248 ? 4.857 -7.899 -9.875 1.00 93.69 248 LEU A CA 1
ATOM 1930 C C . LEU A 1 248 ? 5.642 -7.005 -10.843 1.00 93.69 248 LEU A C 1
ATOM 1932 O O . LEU A 1 248 ? 6.843 -6.798 -10.652 1.00 93.69 248 LEU A O 1
ATOM 1936 N N . PHE A 1 249 ? 4.942 -6.450 -11.829 1.00 96.69 249 PHE A N 1
ATOM 1937 C CA . PHE A 1 249 ? 5.392 -5.294 -12.595 1.00 96.69 249 PHE A CA 1
ATOM 1938 C C . PHE A 1 249 ? 4.535 -4.085 -12.209 1.00 96.69 249 PHE A C 1
ATOM 1940 O O . PHE A 1 249 ? 3.314 -4.215 -12.089 1.00 96.69 249 PHE A O 1
ATOM 1947 N N . ILE A 1 250 ? 5.169 -2.934 -11.992 1.00 98.00 250 ILE A N 1
ATOM 1948 C CA . ILE A 1 250 ? 4.509 -1.659 -11.710 1.00 98.00 250 ILE A CA 1
ATOM 1949 C C . ILE A 1 250 ? 4.779 -0.715 -12.877 1.00 98.00 250 ILE A C 1
ATOM 1951 O O . ILE A 1 250 ? 5.930 -0.382 -13.150 1.00 98.00 250 ILE A O 1
ATOM 1955 N N . GLU A 1 251 ? 3.712 -0.301 -13.546 1.00 97.75 251 GLU A N 1
ATOM 1956 C CA . GLU A 1 251 ? 3.731 0.546 -14.735 1.00 97.75 251 GLU A CA 1
ATOM 1957 C C . GLU A 1 251 ? 2.895 1.808 -14.477 1.00 97.75 251 GLU A C 1
ATOM 1959 O O . GLU A 1 251 ? 1.937 1.784 -13.699 1.00 97.75 251 GLU A O 1
ATOM 1964 N N . GLY A 1 252 ? 3.271 2.940 -15.062 1.00 96.56 252 GLY A N 1
ATOM 1965 C CA . GLY A 1 252 ? 2.486 4.169 -14.980 1.00 96.56 252 GLY A CA 1
ATOM 1966 C C . GLY A 1 252 ? 1.494 4.276 -16.121 1.00 96.56 252 GLY A C 1
ATOM 1967 O O . GLY A 1 252 ? 0.335 4.576 -15.861 1.00 96.56 252 GLY A O 1
ATOM 1968 N N . ASP A 1 253 ? 1.927 3.948 -17.335 1.00 95.12 253 ASP A N 1
ATOM 1969 C CA . ASP A 1 253 ? 1.132 4.097 -18.551 1.00 95.12 253 ASP A CA 1
ATOM 1970 C C . ASP A 1 253 ? 0.062 2.986 -18.690 1.00 95.12 253 ASP A C 1
ATOM 1972 O O . ASP A 1 253 ? 0.401 1.796 -18.678 1.00 95.12 253 ASP A O 1
ATOM 1976 N N . PRO A 1 254 ? -1.238 3.323 -18.810 1.00 95.00 254 PRO A N 1
ATOM 1977 C CA . PRO A 1 254 ? -2.309 2.329 -18.874 1.00 95.00 254 PRO A CA 1
ATOM 1978 C C . PRO A 1 254 ? -2.220 1.373 -20.068 1.00 95.00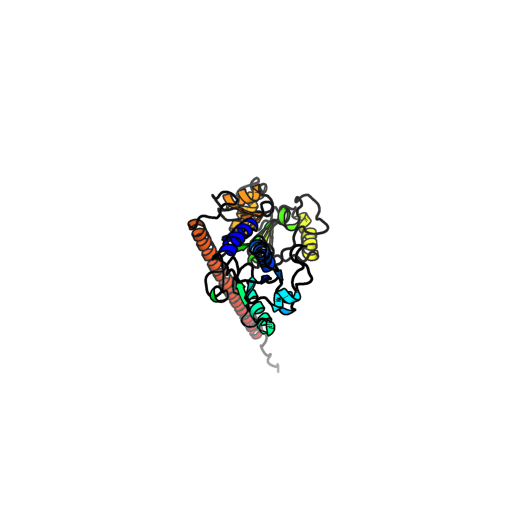 254 PRO A C 1
ATOM 1980 O O . PRO A 1 254 ? -2.539 0.188 -19.924 1.00 95.00 254 PRO A O 1
ATOM 1983 N N . ASP A 1 255 ? -1.787 1.863 -21.229 1.00 94.06 255 ASP A N 1
ATOM 1984 C CA . ASP A 1 255 ? -1.738 1.071 -22.457 1.00 94.06 255 ASP A CA 1
ATOM 1985 C C . ASP A 1 255 ? -0.559 0.093 -22.421 1.00 94.06 255 ASP A C 1
ATOM 1987 O O . ASP A 1 255 ? -0.728 -1.096 -22.708 1.00 94.06 255 ASP A O 1
ATOM 1991 N N . GLN A 1 256 ? 0.609 0.532 -21.946 1.00 95.06 256 GLN A N 1
ATOM 1992 C CA . GLN A 1 256 ? 1.746 -0.353 -21.691 1.00 95.06 256 GLN A CA 1
ATOM 1993 C C . GLN A 1 256 ? 1.432 -1.368 -20.593 1.00 95.06 256 GLN A C 1
ATOM 1995 O O . GLN A 1 256 ? 1.756 -2.546 -20.743 1.00 95.06 256 GLN A O 1
ATOM 2000 N N . ALA A 1 257 ? 0.764 -0.960 -19.510 1.00 96.12 257 ALA A N 1
ATOM 2001 C CA . ALA A 1 257 ? 0.385 -1.878 -18.442 1.00 96.12 257 ALA A CA 1
ATOM 2002 C C . ALA A 1 257 ? -0.520 -3.002 -18.975 1.00 96.12 257 ALA A C 1
ATOM 2004 O O . ALA A 1 257 ? -0.328 -4.176 -18.631 1.00 96.12 257 ALA A O 1
ATOM 2005 N N . ARG A 1 258 ? -1.473 -2.661 -19.854 1.00 94.62 258 ARG A N 1
ATOM 2006 C CA . ARG A 1 258 ? -2.345 -3.628 -20.531 1.00 94.62 258 ARG A CA 1
ATOM 2007 C C . ARG A 1 258 ? -1.552 -4.537 -21.468 1.00 94.62 258 ARG A C 1
ATOM 2009 O O . ARG A 1 258 ? -1.644 -5.755 -21.326 1.00 94.62 258 ARG A O 1
ATOM 2016 N N . ALA A 1 259 ? -0.713 -3.972 -22.332 1.00 94.19 259 ALA A N 1
ATOM 2017 C CA . ALA A 1 259 ? 0.116 -4.739 -23.259 1.00 94.19 259 ALA A CA 1
ATOM 2018 C C . ALA A 1 259 ? 1.052 -5.726 -22.531 1.00 94.19 259 ALA A C 1
ATOM 2020 O O . ALA A 1 259 ? 1.159 -6.888 -22.922 1.00 94.19 259 ALA A O 1
ATOM 2021 N N . ILE A 1 260 ? 1.678 -5.315 -21.420 1.00 94.44 260 ILE A N 1
ATOM 2022 C CA . ILE A 1 260 ? 2.523 -6.193 -20.591 1.00 94.44 260 ILE A CA 1
ATOM 2023 C C . ILE A 1 260 ? 1.681 -7.301 -19.943 1.00 94.44 260 ILE A C 1
ATOM 2025 O O . ILE A 1 260 ? 2.103 -8.462 -19.912 1.00 94.44 260 ILE A O 1
ATOM 2029 N N . THR A 1 261 ? 0.491 -6.968 -19.435 1.00 93.12 261 THR A N 1
ATOM 2030 C CA . THR A 1 261 ? -0.436 -7.938 -18.826 1.00 93.12 261 THR A CA 1
ATOM 2031 C C . THR A 1 261 ? -0.843 -9.017 -19.828 1.00 93.12 261 THR A C 1
ATOM 2033 O O . THR A 1 261 ? -0.804 -10.207 -19.504 1.00 93.12 261 THR A O 1
ATOM 2036 N N . GLU A 1 262 ? -1.204 -8.613 -21.046 1.00 91.69 262 GLU A N 1
ATOM 2037 C CA . GLU A 1 262 ? -1.615 -9.502 -22.134 1.00 91.69 262 GLU A CA 1
ATOM 2038 C C . GLU A 1 262 ? -0.452 -10.366 -22.627 1.00 91.69 262 GLU A C 1
ATOM 2040 O O . GLU A 1 262 ? -0.584 -11.589 -22.686 1.00 91.69 262 GLU A O 1
ATOM 2045 N N . ALA A 1 263 ? 0.708 -9.759 -22.891 1.00 90.69 263 ALA A N 1
ATOM 2046 C CA . ALA A 1 263 ? 1.880 -10.460 -23.408 1.00 90.69 263 ALA A CA 1
ATOM 2047 C C . ALA A 1 263 ? 2.427 -11.511 -22.429 1.00 90.69 263 ALA A C 1
ATOM 2049 O O . ALA A 1 263 ? 2.813 -12.603 -22.842 1.00 90.69 263 ALA A O 1
ATOM 2050 N N . THR A 1 264 ? 2.451 -11.202 -21.130 1.00 89.75 264 THR A N 1
ATOM 2051 C CA . THR A 1 264 ? 2.994 -12.117 -20.107 1.00 89.75 264 THR A CA 1
ATOM 2052 C C . THR A 1 264 ? 1.944 -13.064 -19.519 1.00 89.75 264 THR A C 1
ATOM 2054 O O . THR A 1 264 ? 2.267 -14.083 -18.893 1.00 89.75 264 THR A O 1
ATOM 2057 N N . GLY A 1 265 ? 0.656 -12.734 -19.662 1.00 88.75 265 GLY A N 1
ATOM 2058 C CA . GLY A 1 265 ? -0.429 -13.417 -18.965 1.00 88.75 265 GLY A CA 1
ATOM 2059 C C . GLY A 1 265 ? -0.279 -13.335 -17.441 1.00 88.75 265 GLY A C 1
ATOM 2060 O O . GLY A 1 265 ? -0.574 -14.310 -16.730 1.00 88.75 265 GLY A O 1
ATOM 2061 N N . ARG A 1 266 ? 0.225 -12.207 -16.919 1.00 88.56 266 ARG A N 1
ATOM 2062 C CA . ARG A 1 266 ? 0.498 -11.987 -15.488 1.00 88.56 266 ARG A CA 1
ATOM 2063 C C . ARG A 1 266 ? -0.007 -10.622 -15.012 1.00 88.56 266 ARG A C 1
ATOM 2065 O O . ARG A 1 266 ? -0.102 -9.712 -15.822 1.00 88.56 266 ARG A O 1
ATOM 2072 N N . PRO A 1 267 ? -0.312 -10.467 -13.709 1.00 91.69 267 PRO A N 1
ATOM 2073 C CA . PRO A 1 267 ? -0.799 -9.194 -13.190 1.00 91.69 267 PRO A CA 1
ATOM 2074 C C . PRO A 1 267 ? 0.243 -8.073 -13.288 1.00 91.69 267 PRO A C 1
ATOM 2076 O O . PRO A 1 267 ? 1.430 -8.313 -13.023 1.00 91.69 267 PRO A O 1
ATOM 2079 N N . VAL A 1 268 ? -0.228 -6.865 -13.594 1.00 95.31 268 VAL A N 1
ATOM 2080 C CA . VAL A 1 268 ? 0.546 -5.614 -13.617 1.00 95.31 268 VAL A CA 1
ATOM 2081 C C . VAL A 1 268 ? -0.226 -4.555 -12.841 1.00 95.31 268 VAL A C 1
ATOM 2083 O O . VAL A 1 268 ? -1.428 -4.390 -13.040 1.00 95.31 268 VAL A O 1
ATOM 2086 N N . TYR A 1 269 ? 0.445 -3.832 -11.949 1.00 96.50 269 TYR A N 1
ATOM 2087 C CA . TYR A 1 269 ? -0.169 -2.704 -11.257 1.00 96.50 269 TYR A CA 1
ATOM 2088 C C . TYR A 1 269 ? 0.047 -1.423 -12.061 1.00 96.50 269 TYR A C 1
ATOM 2090 O O . TYR A 1 269 ? 1.191 -1.060 -12.329 1.00 96.50 269 TYR A O 1
ATOM 2098 N N . CYS A 1 270 ? -1.042 -0.742 -12.418 1.00 96.56 270 CYS A N 1
ATOM 2099 C CA . CYS A 1 270 ? -1.002 0.539 -13.112 1.00 96.56 270 CYS A CA 1
ATOM 2100 C C . CYS A 1 270 ? -1.192 1.685 -12.111 1.00 96.56 270 CYS A C 1
ATOM 2102 O O . CYS A 1 270 ? -2.243 1.794 -11.475 1.00 96.56 270 CYS A O 1
ATOM 210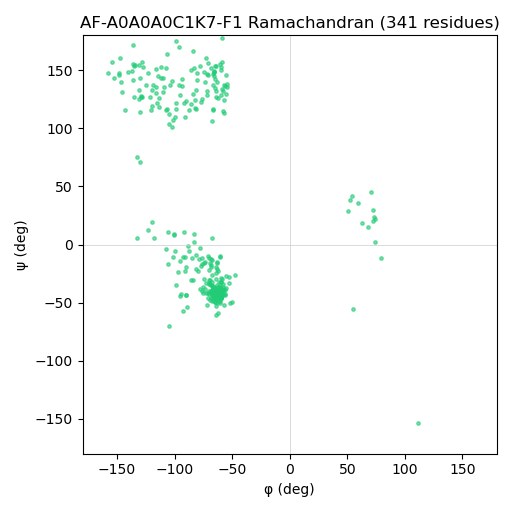4 N N . THR A 1 271 ? -0.184 2.547 -11.963 1.00 95.88 271 THR A N 1
ATOM 2105 C CA . THR A 1 271 ? -0.228 3.644 -10.980 1.00 95.88 271 THR A CA 1
ATOM 2106 C C . THR A 1 271 ? -1.144 4.792 -11.389 1.00 95.88 271 THR A C 1
ATOM 2108 O O . THR A 1 271 ? -1.734 5.419 -10.511 1.00 95.88 271 THR A O 1
ATOM 2111 N N . GLU A 1 272 ? -1.315 5.049 -12.689 1.00 94.50 272 GLU A N 1
ATOM 2112 C CA . GLU A 1 272 ? -2.259 6.055 -13.186 1.00 94.50 272 GLU A CA 1
ATOM 2113 C C . GLU A 1 272 ? -3.707 5.630 -12.928 1.00 94.50 272 GLU A C 1
ATOM 2115 O O . GLU A 1 272 ? -4.495 6.398 -12.378 1.00 94.50 272 GLU A O 1
ATOM 2120 N N . ARG A 1 273 ? -4.033 4.367 -13.227 1.00 94.06 273 ARG A N 1
ATOM 2121 C CA . ARG A 1 273 ? -5.362 3.789 -12.973 1.00 94.06 273 ARG A CA 1
ATOM 2122 C C . ARG A 1 273 ? -5.617 3.445 -11.509 1.00 94.06 273 ARG A C 1
ATOM 2124 O O . ARG A 1 273 ? -6.763 3.229 -11.128 1.00 94.06 273 ARG A O 1
ATOM 2131 N N . ARG A 1 274 ? -4.560 3.362 -10.694 1.00 93.50 274 ARG A N 1
ATOM 2132 C CA . ARG A 1 274 ? -4.600 2.868 -9.304 1.00 93.50 274 ARG A CA 1
ATOM 2133 C C . ARG A 1 274 ? -5.271 1.496 -9.198 1.00 93.50 274 ARG A C 1
ATOM 2135 O O . ARG A 1 274 ? -6.010 1.198 -8.261 1.00 93.50 274 ARG A O 1
ATOM 2142 N N . ALA A 1 275 ? -5.002 0.645 -10.183 1.00 93.31 275 ALA A N 1
ATOM 2143 C CA . ALA A 1 275 ? -5.662 -0.639 -10.347 1.00 93.31 275 ALA A CA 1
ATOM 2144 C C . ALA A 1 275 ? -4.661 -1.733 -10.721 1.00 93.31 275 ALA A C 1
ATOM 2146 O O . ALA A 1 2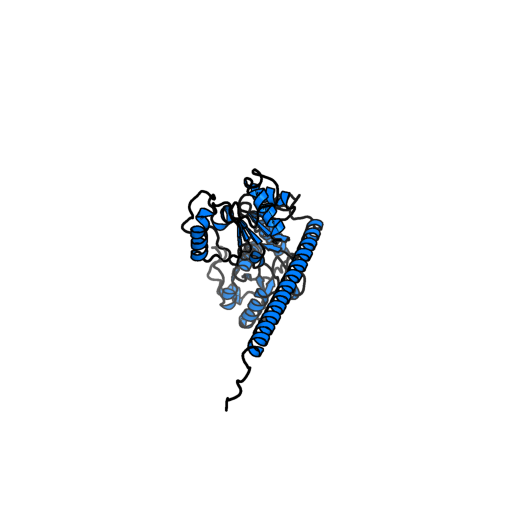75 ? -3.651 -1.495 -11.386 1.00 93.31 275 ALA A O 1
ATOM 2147 N N . MET A 1 276 ? -4.964 -2.958 -10.296 1.00 93.75 276 MET A N 1
ATOM 2148 C CA . MET A 1 276 ? -4.283 -4.150 -10.785 1.00 93.75 276 MET A CA 1
ATOM 2149 C C . MET A 1 276 ? -4.971 -4.615 -12.066 1.00 93.75 276 MET A C 1
ATOM 2151 O O . MET A 1 276 ? -6.159 -4.935 -12.048 1.00 93.75 276 MET A O 1
ATOM 2155 N N . LEU A 1 277 ? -4.218 -4.681 -13.158 1.00 93.31 277 LEU A N 1
ATOM 2156 C CA . LEU A 1 277 ? -4.661 -5.310 -14.391 1.00 93.31 277 LEU A CA 1
ATOM 2157 C C . LEU A 1 277 ? -4.415 -6.810 -14.295 1.00 93.31 277 LEU A C 1
ATOM 2159 O O . LEU A 1 277 ? -3.323 -7.270 -13.949 1.00 93.31 277 LEU A O 1
ATOM 2163 N N . TYR A 1 278 ? -5.459 -7.574 -14.590 1.00 90.31 278 TYR A N 1
ATOM 2164 C CA . TYR A 1 278 ? -5.444 -9.025 -14.546 1.00 90.31 278 TYR A CA 1
ATOM 2165 C C . TYR A 1 278 ? -5.680 -9.586 -15.957 1.00 90.31 278 TYR A C 1
ATOM 2167 O O . TYR A 1 278 ? -6.581 -9.123 -16.656 1.00 90.31 278 TYR A O 1
ATOM 2175 N N . PRO A 1 279 ? -4.914 -10.602 -16.387 1.00 86.94 279 PRO A N 1
ATOM 2176 C CA . PRO A 1 279 ? -5.080 -11.208 -17.707 1.00 86.94 279 PRO A CA 1
ATOM 2177 C C . PRO A 1 279 ? -6.500 -11.731 -17.933 1.00 86.94 279 PRO A C 1
ATOM 2179 O O . PRO A 1 279 ? -6.977 -12.564 -17.163 1.00 86.94 279 PRO A O 1
ATOM 2182 N N . GLY A 1 280 ? -7.157 -11.269 -19.000 1.00 83.62 280 GLY A N 1
ATOM 2183 C CA . GLY A 1 280 ? -8.504 -11.716 -19.374 1.00 83.62 280 GLY A CA 1
ATOM 2184 C C . GLY A 1 280 ? -9.618 -11.290 -18.410 1.00 83.62 280 GLY A C 1
ATOM 2185 O O . GLY A 1 280 ? -10.715 -11.847 -18.469 1.00 83.62 280 GLY A O 1
ATOM 2186 N N . VAL A 1 281 ? -9.355 -10.331 -17.520 1.00 84.12 281 VAL A N 1
ATOM 2187 C CA . VAL A 1 281 ? -10.330 -9.797 -16.563 1.00 84.12 281 VAL A CA 1
ATOM 2188 C C . VAL A 1 281 ? -10.506 -8.299 -16.836 1.00 84.12 281 VAL A C 1
ATOM 2190 O O . VAL A 1 281 ? -9.502 -7.601 -16.988 1.00 84.12 281 VAL A O 1
ATOM 2193 N N . PRO A 1 282 ? -11.750 -7.788 -16.902 1.00 82.12 282 PRO A N 1
ATOM 2194 C CA . PRO A 1 282 ? -11.995 -6.356 -17.029 1.00 82.12 282 PRO A CA 1
ATOM 2195 C C . PRO A 1 282 ? -11.320 -5.556 -15.912 1.00 82.12 282 PRO A C 1
ATOM 2197 O O . PRO A 1 282 ? -11.246 -6.001 -14.766 1.00 82.12 282 PRO A O 1
ATOM 2200 N N . GLU A 1 283 ? -10.857 -4.355 -16.240 1.00 77.62 283 GLU A N 1
ATOM 2201 C CA . GLU A 1 283 ? -10.266 -3.445 -15.261 1.00 77.62 283 GLU A CA 1
ATOM 2202 C C . GLU A 1 283 ? -11.247 -3.161 -14.110 1.00 77.62 283 GLU A C 1
ATOM 2204 O O . GLU A 1 283 ? -12.442 -2.968 -14.326 1.00 77.62 283 GLU A O 1
ATOM 2209 N N . GLY A 1 284 ? -10.743 -3.180 -12.874 1.00 71.00 284 GLY A N 1
ATOM 2210 C CA . GLY A 1 284 ? -11.550 -2.971 -11.667 1.00 71.00 284 GLY A CA 1
ATOM 2211 C C . GLY A 1 284 ? -12.350 -4.191 -11.198 1.00 71.00 284 GLY A C 1
ATOM 2212 O O . GLY A 1 284 ? -12.829 -4.189 -10.066 1.00 71.00 284 GLY A O 1
ATOM 2213 N N . ALA A 1 285 ? -12.459 -5.256 -11.999 1.00 74.44 285 ALA A N 1
ATOM 2214 C CA . ALA A 1 285 ? -13.084 -6.495 -11.550 1.00 74.44 285 ALA A CA 1
ATOM 2215 C C . ALA A 1 285 ? -12.103 -7.345 -10.716 1.00 74.44 285 ALA A C 1
ATOM 2217 O O . ALA A 1 285 ? -10.914 -7.439 -11.049 1.00 74.44 285 ALA A O 1
ATOM 2218 N N . PRO A 1 286 ? -12.574 -8.008 -9.642 1.00 68.81 286 PRO A N 1
ATOM 2219 C CA . PRO A 1 286 ? -11.745 -8.947 -8.907 1.00 68.81 286 PRO A CA 1
ATOM 2220 C C . PRO A 1 286 ? -11.400 -10.157 -9.791 1.00 68.81 286 PRO A C 1
ATOM 2222 O O . PRO A 1 286 ? -12.197 -10.567 -10.643 1.00 68.81 286 PRO A O 1
ATOM 2225 N N . PRO A 1 287 ? -10.226 -10.774 -9.589 1.00 69.00 287 PRO A N 1
ATOM 2226 C CA . PRO A 1 287 ? -9.856 -11.965 -10.333 1.00 69.00 287 PRO A CA 1
ATOM 2227 C C . PRO A 1 287 ? -10.779 -13.134 -9.977 1.00 69.00 287 PRO A C 1
ATOM 2229 O O . PRO A 1 287 ? -11.226 -13.264 -8.835 1.00 69.00 287 PRO A O 1
ATOM 2232 N N . ARG A 1 288 ? -11.040 -14.040 -10.929 1.00 68.06 288 ARG A N 1
ATOM 2233 C CA . ARG A 1 288 ? -11.869 -15.216 -10.635 1.00 68.06 288 ARG A CA 1
ATOM 2234 C C . ARG A 1 288 ? -11.138 -16.124 -9.631 1.00 68.06 288 ARG A C 1
ATOM 2236 O O . ARG A 1 288 ? -9.909 -16.244 -9.698 1.00 68.06 288 ARG A O 1
ATOM 2243 N N . PRO A 1 289 ? -11.852 -16.857 -8.754 1.00 61.00 289 PRO A N 1
ATOM 2244 C CA . PRO A 1 289 ? -11.223 -17.736 -7.760 1.00 61.00 289 PRO A CA 1
ATOM 2245 C C . PRO A 1 289 ? -10.207 -18.743 -8.344 1.00 61.00 289 PRO A C 1
ATOM 2247 O O . PRO A 1 289 ? -9.185 -19.047 -7.719 1.00 61.00 289 PRO A O 1
ATOM 2250 N N . GLY A 1 290 ? -10.444 -19.230 -9.571 1.00 59.25 290 GLY A N 1
ATOM 2251 C CA . GLY A 1 290 ? -9.536 -20.131 -10.296 1.00 59.25 290 GLY A CA 1
ATOM 2252 C C . GLY A 1 290 ? -8.230 -19.477 -10.773 1.00 59.25 290 GLY A C 1
ATOM 2253 O O . GLY A 1 290 ? -7.182 -20.132 -10.793 1.00 59.25 290 GLY A O 1
ATOM 2254 N N . ASP A 1 291 ? -8.244 -18.178 -11.076 1.00 66.00 291 ASP A N 1
ATOM 2255 C CA . ASP A 1 291 ? -7.063 -17.430 -11.527 1.00 66.00 291 ASP A CA 1
ATOM 2256 C C . ASP A 1 291 ? -6.099 -17.183 -10.366 1.00 66.00 291 ASP A C 1
ATOM 2258 O O . ASP A 1 291 ? -4.886 -17.385 -10.488 1.00 66.00 291 ASP A O 1
ATOM 2262 N N . ALA A 1 292 ? -6.646 -16.901 -9.180 1.00 61.56 292 ALA A N 1
ATOM 2263 C CA . ALA A 1 292 ? -5.876 -16.829 -7.945 1.00 61.56 292 ALA A CA 1
ATOM 2264 C C . ALA A 1 292 ? -5.128 -18.142 -7.651 1.00 61.56 292 ALA A C 1
ATOM 2266 O O . ALA A 1 292 ? -3.995 -18.113 -7.166 1.00 61.56 292 ALA A O 1
ATOM 2267 N N . ALA A 1 293 ? -5.716 -19.305 -7.953 1.00 61.53 293 ALA A N 1
ATOM 2268 C CA . ALA A 1 293 ? -5.047 -20.599 -7.805 1.00 61.53 293 ALA A CA 1
ATOM 2269 C C . ALA A 1 293 ? -3.921 -20.797 -8.837 1.00 61.53 293 ALA A C 1
ATOM 2271 O O . ALA A 1 293 ? -2.829 -21.244 -8.478 1.00 61.53 293 ALA A O 1
ATOM 2272 N N . ARG A 1 294 ? -4.148 -20.421 -10.103 1.00 67.19 294 ARG A N 1
ATOM 2273 C CA . ARG A 1 294 ? -3.129 -20.473 -11.165 1.00 67.19 294 ARG A CA 1
ATOM 2274 C C . ARG A 1 294 ? -1.918 -19.606 -10.819 1.00 67.19 294 ARG A C 1
ATOM 2276 O O . ARG A 1 294 ? -0.781 -20.070 -10.913 1.00 67.19 294 ARG A O 1
ATOM 2283 N N . TRP A 1 295 ? -2.146 -18.378 -10.358 1.00 65.12 295 TRP A N 1
ATOM 2284 C CA . TRP A 1 295 ? -1.062 -17.488 -9.943 1.00 65.12 295 TRP A CA 1
ATOM 2285 C C . TRP A 1 295 ? -0.358 -17.983 -8.685 1.00 65.12 295 TRP A C 1
ATOM 2287 O O . TRP A 1 295 ? 0.865 -17.957 -8.648 1.00 65.12 295 TRP A O 1
ATOM 2297 N N . ARG A 1 296 ? -1.082 -18.527 -7.696 1.00 63.91 296 ARG A N 1
ATOM 2298 C CA . ARG A 1 296 ? -0.463 -19.172 -6.523 1.00 63.91 296 ARG A CA 1
ATOM 2299 C C . ARG A 1 296 ? 0.456 -20.334 -6.911 1.00 63.91 296 ARG A C 1
ATOM 2301 O O . ARG A 1 296 ? 1.538 -20.456 -6.345 1.00 63.91 296 ARG A O 1
ATOM 2308 N N . ARG A 1 297 ? 0.080 -21.154 -7.902 1.00 66.50 297 ARG A N 1
ATOM 2309 C CA . ARG A 1 297 ? 0.962 -22.213 -8.432 1.00 66.50 297 ARG A CA 1
ATOM 2310 C C . ARG A 1 297 ? 2.215 -21.630 -9.087 1.00 66.50 297 ARG A C 1
ATOM 2312 O O . ARG A 1 297 ? 3.312 -22.102 -8.806 1.00 66.50 297 ARG A O 1
ATOM 2319 N N . ARG A 1 298 ? 2.076 -20.585 -9.911 1.00 66.69 298 ARG A N 1
ATOM 2320 C CA . ARG A 1 298 ? 3.226 -19.904 -10.538 1.00 66.69 298 ARG A CA 1
ATOM 2321 C C . ARG A 1 298 ? 4.158 -19.265 -9.498 1.00 66.69 298 ARG A C 1
ATOM 2323 O O . ARG A 1 298 ? 5.371 -19.424 -9.592 1.00 66.69 298 ARG A O 1
ATOM 2330 N N . GLU A 1 299 ? 3.606 -18.637 -8.463 1.00 65.75 299 GLU A N 1
ATOM 2331 C CA . GLU A 1 299 ? 4.353 -18.117 -7.307 1.00 65.75 299 GLU A CA 1
ATOM 2332 C C . GLU A 1 299 ? 5.100 -19.222 -6.556 1.00 65.75 299 GLU A C 1
ATOM 2334 O O . GLU A 1 299 ? 6.263 -19.050 -6.197 1.00 65.75 299 GLU A O 1
ATOM 2339 N N . ALA A 1 300 ? 4.465 -20.376 -6.337 1.00 64.06 300 ALA A N 1
ATOM 2340 C CA . ALA A 1 300 ? 5.113 -21.522 -5.707 1.00 64.06 300 ALA A CA 1
ATOM 2341 C C . ALA A 1 300 ? 6.309 -22.019 -6.536 1.00 64.06 300 ALA A C 1
ATOM 2343 O O . ALA A 1 300 ? 7.380 -22.251 -5.972 1.00 64.06 300 ALA A O 1
ATOM 2344 N N . VAL A 1 301 ? 6.170 -22.092 -7.866 1.00 68.31 301 VAL A N 1
ATOM 2345 C CA . VAL A 1 301 ? 7.283 -22.412 -8.776 1.00 68.31 301 VAL A CA 1
ATOM 2346 C C . VAL A 1 301 ? 8.389 -21.354 -8.688 1.00 68.31 301 VAL A C 1
ATOM 2348 O O . VAL A 1 301 ? 9.563 -21.722 -8.591 1.00 68.31 301 VAL A O 1
ATOM 2351 N N . ARG A 1 302 ? 8.057 -20.051 -8.632 1.00 68.88 302 ARG A N 1
ATOM 2352 C CA . ARG A 1 302 ? 9.058 -18.990 -8.400 1.00 68.88 302 ARG A CA 1
ATOM 2353 C C . ARG A 1 302 ? 9.811 -19.222 -7.094 1.00 68.88 302 ARG A C 1
ATOM 2355 O O . ARG A 1 302 ? 11.040 -19.233 -7.085 1.00 68.88 302 ARG A O 1
ATOM 2362 N N . LEU A 1 303 ? 9.095 -19.413 -5.986 1.00 66.56 303 LEU A N 1
ATOM 2363 C CA . LEU A 1 303 ? 9.697 -19.597 -4.663 1.00 66.56 303 LEU A CA 1
ATOM 2364 C C . LEU A 1 303 ? 10.581 -20.850 -4.602 1.00 66.56 303 LEU A C 1
ATOM 2366 O O . LEU A 1 303 ? 11.634 -20.822 -3.963 1.00 66.56 303 LEU A O 1
ATOM 2370 N N . GLN A 1 304 ? 10.194 -21.929 -5.289 1.00 67.38 304 GLN A N 1
ATOM 2371 C CA . GLN A 1 304 ? 11.021 -23.127 -5.444 1.00 67.38 304 GLN A CA 1
ATOM 2372 C C . GLN A 1 304 ? 12.306 -22.833 -6.227 1.00 67.38 304 GLN A C 1
ATOM 2374 O O . GLN A 1 304 ? 13.389 -23.179 -5.756 1.00 67.38 304 GLN A O 1
ATOM 2379 N N . ARG A 1 305 ? 12.219 -22.131 -7.365 1.00 65.56 305 ARG A N 1
ATOM 2380 C CA . ARG A 1 305 ? 13.396 -21.726 -8.157 1.00 65.56 305 ARG A CA 1
ATOM 2381 C C . ARG A 1 305 ? 14.324 -20.795 -7.380 1.00 65.56 305 ARG A C 1
ATOM 2383 O O . ARG A 1 305 ? 15.531 -21.001 -7.395 1.00 65.56 305 ARG A O 1
ATOM 2390 N N . ARG A 1 306 ? 13.776 -19.844 -6.619 1.00 62.47 306 ARG A N 1
ATOM 2391 C CA . ARG A 1 306 ? 14.536 -18.969 -5.710 1.00 62.47 306 ARG A CA 1
ATOM 2392 C C . ARG A 1 306 ? 15.287 -19.769 -4.652 1.00 62.47 306 ARG A C 1
ATOM 2394 O O . ARG A 1 306 ? 16.464 -19.517 -4.416 1.00 62.47 306 ARG A O 1
ATOM 2401 N N . ARG A 1 307 ? 14.623 -20.742 -4.016 1.00 61.69 307 ARG A N 1
ATOM 2402 C CA . ARG A 1 307 ? 15.276 -21.645 -3.056 1.00 61.69 307 ARG A CA 1
ATOM 2403 C C . ARG A 1 307 ? 16.401 -22.423 -3.732 1.00 61.69 307 ARG A C 1
ATOM 2405 O O . ARG A 1 307 ? 17.496 -22.456 -3.188 1.00 61.69 307 ARG A O 1
ATOM 2412 N N . ALA A 1 308 ? 16.162 -22.977 -4.918 1.00 64.06 308 ALA A N 1
ATOM 2413 C CA . ALA A 1 308 ? 17.184 -23.692 -5.677 1.00 64.06 308 ALA A CA 1
ATOM 2414 C C . ALA A 1 308 ? 18.379 -22.792 -6.044 1.00 64.06 308 ALA A C 1
ATOM 2416 O O . ALA A 1 308 ? 19.518 -23.195 -5.836 1.00 64.06 308 ALA A O 1
ATOM 2417 N N . GLN A 1 309 ? 18.142 -21.562 -6.510 1.00 59.69 309 GLN A N 1
ATOM 2418 C CA . GLN A 1 309 ? 19.196 -20.595 -6.834 1.00 59.69 309 GLN A CA 1
ATOM 2419 C C . GLN A 1 309 ? 19.996 -20.185 -5.590 1.00 59.69 309 GLN A C 1
ATOM 2421 O O . GLN A 1 309 ? 21.221 -20.151 -5.623 1.00 59.69 309 GLN A O 1
ATOM 2426 N N . HIS A 1 310 ? 19.320 -19.941 -4.465 1.00 54.38 310 HIS A N 1
ATOM 2427 C CA . HIS A 1 310 ? 19.966 -19.651 -3.181 1.00 54.38 310 HIS A CA 1
ATOM 2428 C C . HIS A 1 310 ? 20.849 -20.811 -2.705 1.00 54.38 310 HIS A C 1
ATOM 2430 O O . HIS A 1 310 ? 21.975 -20.589 -2.261 1.00 54.38 310 HIS A O 1
ATOM 2436 N N . TRP A 1 311 ? 20.371 -22.052 -2.838 1.00 59.72 311 TRP A N 1
ATOM 2437 C CA . TRP A 1 311 ? 21.156 -23.249 -2.526 1.00 59.72 311 TRP A CA 1
ATOM 2438 C C . TRP A 1 311 ? 22.340 -23.431 -3.479 1.00 59.72 311 TRP A C 1
ATOM 2440 O O . TRP A 1 311 ? 23.442 -23.698 -3.008 1.00 59.72 311 TRP A O 1
ATOM 2450 N N . ARG A 1 312 ? 22.162 -23.204 -4.787 1.00 58.34 312 ARG A N 1
ATOM 2451 C CA . ARG A 1 312 ? 23.258 -23.219 -5.772 1.00 58.34 312 ARG A CA 1
ATOM 2452 C C . ARG A 1 312 ? 24.322 -22.172 -5.460 1.00 58.34 312 ARG A C 1
ATOM 2454 O O . ARG A 1 312 ? 25.501 -22.499 -5.477 1.00 58.34 312 ARG A O 1
ATOM 2461 N N . ASN A 1 313 ? 23.925 -20.951 -5.105 1.00 59.69 313 ASN A N 1
ATOM 2462 C CA . ASN A 1 313 ? 24.859 -19.884 -4.745 1.00 59.69 313 ASN A CA 1
ATOM 2463 C C . ASN A 1 313 ? 25.615 -20.198 -3.442 1.00 59.69 313 ASN A C 1
ATOM 2465 O O . ASN A 1 313 ? 26.811 -19.930 -3.355 1.00 59.69 313 ASN A O 1
ATOM 2469 N N . ARG A 1 314 ? 24.962 -20.817 -2.444 1.00 61.72 314 ARG A N 1
ATOM 2470 C CA . ARG A 1 314 ? 25.639 -21.283 -1.218 1.00 61.72 314 ARG A CA 1
ATOM 2471 C C . ARG A 1 314 ? 26.616 -22.426 -1.479 1.00 61.72 314 ARG A C 1
ATOM 2473 O O . ARG A 1 314 ? 27.729 -22.381 -0.969 1.00 61.72 314 ARG A O 1
ATOM 2480 N N . LEU A 1 315 ? 26.216 -23.425 -2.264 1.00 60.66 315 LEU A N 1
ATOM 2481 C CA . LEU A 1 315 ? 27.076 -24.559 -2.614 1.00 60.66 315 LEU A CA 1
ATOM 2482 C C . LEU A 1 315 ? 28.256 -24.105 -3.482 1.00 60.66 315 LEU A C 1
ATOM 2484 O O . LEU A 1 315 ? 29.393 -24.456 -3.193 1.00 60.66 315 LEU A O 1
ATOM 2488 N N . GLY A 1 316 ? 28.015 -23.240 -4.470 1.00 55.31 316 GLY A N 1
ATOM 2489 C CA . GLY A 1 316 ? 29.060 -22.633 -5.296 1.00 55.31 316 GLY A CA 1
ATOM 2490 C C . GLY A 1 316 ? 30.016 -21.740 -4.500 1.00 55.31 316 GLY A C 1
ATOM 2491 O O . GLY A 1 316 ? 31.216 -21.766 -4.746 1.00 55.31 316 GLY A O 1
ATOM 2492 N N . GLY A 1 317 ? 29.517 -20.993 -3.509 1.00 49.59 317 GLY A N 1
ATOM 2493 C CA . GLY A 1 317 ? 30.356 -20.224 -2.585 1.00 49.59 317 GLY A CA 1
ATOM 2494 C C . GLY A 1 317 ? 31.180 -21.106 -1.640 1.00 49.59 317 GLY A C 1
ATOM 2495 O O . GLY A 1 317 ? 32.325 -20.779 -1.341 1.00 49.59 317 GLY A O 1
ATOM 2496 N N . SER A 1 318 ? 30.630 -22.245 -1.210 1.00 56.16 318 SER A N 1
ATOM 2497 C CA . SER A 1 318 ? 31.349 -23.239 -0.403 1.00 56.16 318 SER A CA 1
ATOM 2498 C C . SER A 1 318 ? 32.451 -23.940 -1.199 1.00 56.16 318 SER A C 1
ATOM 2500 O O . SER A 1 318 ? 33.542 -24.130 -0.672 1.00 56.16 318 SER A O 1
ATOM 2502 N N . LEU A 1 319 ? 32.191 -24.284 -2.465 1.00 51.31 319 LEU A N 1
ATOM 2503 C CA . LEU A 1 319 ? 33.174 -24.899 -3.363 1.00 51.31 319 LEU A CA 1
ATOM 2504 C C . LEU A 1 319 ? 34.314 -23.932 -3.703 1.00 51.31 319 LEU A C 1
ATOM 2506 O O . LEU A 1 319 ? 35.472 -24.315 -3.617 1.00 51.31 319 LEU A O 1
ATOM 2510 N N . ARG A 1 320 ? 34.012 -22.654 -3.977 1.00 52.31 320 ARG A N 1
ATOM 2511 C CA . ARG A 1 320 ? 35.053 -21.632 -4.204 1.00 52.31 320 ARG A CA 1
ATOM 2512 C C . ARG A 1 320 ? 35.940 -21.411 -2.978 1.00 52.31 320 ARG A C 1
ATOM 2514 O O . ARG A 1 320 ? 37.146 -21.287 -3.138 1.00 52.31 320 ARG A O 1
ATOM 2521 N N . ARG A 1 321 ? 35.372 -21.413 -1.763 1.00 51.69 321 ARG A N 1
ATOM 2522 C CA . ARG A 1 321 ? 36.173 -21.347 -0.524 1.00 51.69 321 ARG A CA 1
ATOM 2523 C C . ARG A 1 321 ? 37.018 -22.598 -0.310 1.00 51.69 321 ARG A C 1
ATOM 2525 O O . ARG A 1 321 ? 38.139 -22.479 0.165 1.00 51.69 321 ARG A O 1
ATOM 2532 N N . ALA A 1 322 ? 36.499 -23.781 -0.637 1.00 51.47 322 ALA A N 1
ATOM 2533 C CA . ALA A 1 322 ? 37.263 -25.022 -0.542 1.00 51.47 322 ALA A CA 1
ATOM 2534 C C . ALA A 1 322 ? 38.451 -25.025 -1.521 1.00 51.47 322 ALA A C 1
ATOM 2536 O O . ALA A 1 322 ? 39.561 -25.362 -1.116 1.00 51.47 322 ALA A O 1
ATOM 2537 N N . ASP A 1 323 ? 38.248 -24.558 -2.757 1.00 51.62 323 ASP A N 1
ATOM 2538 C CA . ASP A 1 323 ? 39.314 -24.394 -3.754 1.00 51.62 323 ASP A CA 1
ATOM 2539 C C . ASP A 1 323 ? 40.352 -23.346 -3.334 1.00 51.62 323 ASP A C 1
ATOM 2541 O O . ASP A 1 323 ? 41.547 -23.539 -3.544 1.00 51.62 323 ASP A O 1
ATOM 2545 N N . GLU A 1 324 ? 39.924 -22.236 -2.731 1.00 53.91 324 GLU A N 1
ATOM 2546 C CA . GLU A 1 324 ? 40.819 -21.183 -2.241 1.00 53.91 324 GLU A CA 1
ATOM 2547 C C . GLU A 1 324 ? 41.670 -21.670 -1.055 1.00 53.91 324 GLU A C 1
ATOM 2549 O O . GLU A 1 324 ? 42.884 -21.466 -1.037 1.00 53.91 324 GLU A O 1
ATOM 2554 N N . ILE A 1 325 ? 41.067 -22.413 -0.119 1.00 59.78 325 ILE A N 1
ATOM 2555 C CA . ILE A 1 325 ? 41.778 -23.072 0.988 1.00 59.78 325 ILE A CA 1
ATOM 2556 C C . ILE A 1 325 ? 42.760 -24.125 0.456 1.00 59.78 325 ILE A C 1
ATOM 2558 O O . ILE A 1 325 ? 43.898 -24.185 0.922 1.00 59.78 325 ILE A O 1
ATOM 2562 N N . TRP A 1 326 ? 42.357 -24.926 -0.534 1.00 50.41 326 TRP A N 1
ATOM 2563 C CA . TRP A 1 326 ? 43.225 -25.936 -1.140 1.00 50.41 326 TRP A CA 1
ATOM 2564 C C . TRP A 1 326 ? 44.417 -25.300 -1.866 1.00 50.41 326 TRP A C 1
ATOM 2566 O O . TRP A 1 326 ? 45.549 -25.715 -1.635 1.00 50.41 326 TRP A O 1
ATOM 2576 N N . ARG A 1 327 ? 44.202 -24.224 -2.639 1.00 57.56 327 ARG A N 1
ATOM 2577 C CA . ARG A 1 327 ? 45.282 -23.468 -3.304 1.00 57.56 327 ARG A CA 1
ATOM 2578 C C . ARG A 1 327 ? 46.270 -22.858 -2.309 1.00 57.56 327 ARG A C 1
ATOM 2580 O O . ARG A 1 327 ? 47.481 -22.930 -2.525 1.00 57.56 327 ARG A O 1
ATOM 2587 N N . LEU A 1 328 ? 45.774 -22.293 -1.206 1.00 56.59 328 LEU A N 1
ATOM 2588 C CA . LEU A 1 328 ? 46.610 -21.748 -0.130 1.00 56.59 328 LEU A CA 1
ATOM 2589 C C . LEU A 1 328 ? 47.406 -22.844 0.598 1.00 56.59 328 LEU A C 1
ATOM 2591 O O . LEU A 1 328 ? 48.561 -22.620 0.965 1.00 56.59 328 LEU A O 1
ATOM 2595 N N . ALA A 1 329 ? 46.827 -24.036 0.770 1.00 52.88 329 ALA A N 1
ATOM 2596 C CA . ALA A 1 329 ? 47.509 -25.189 1.354 1.00 52.88 329 ALA A CA 1
ATOM 2597 C C . ALA A 1 329 ? 48.593 -25.759 0.420 1.00 52.88 329 ALA A C 1
ATOM 2599 O O . ALA A 1 329 ? 49.696 -26.057 0.878 1.00 52.88 329 ALA A O 1
ATOM 2600 N N . THR A 1 330 ? 48.339 -25.832 -0.892 1.00 55.25 330 THR A N 1
ATOM 2601 C CA . THR A 1 330 ? 49.334 -26.284 -1.880 1.00 55.25 330 THR A CA 1
ATOM 2602 C C . THR A 1 330 ? 50.482 -25.291 -2.068 1.00 55.25 330 THR A C 1
ATOM 2604 O O . THR A 1 330 ? 51.613 -25.716 -2.294 1.00 55.25 330 THR A O 1
ATOM 2607 N N . HIS A 1 331 ? 50.242 -23.983 -1.900 1.00 51.19 331 HIS A N 1
ATOM 2608 C CA . HIS A 1 331 ? 51.312 -22.981 -1.956 1.00 51.19 331 HIS A CA 1
ATOM 2609 C C . HIS A 1 331 ? 52.263 -23.048 -0.752 1.00 51.19 331 HIS A C 1
ATOM 2611 O O . HIS A 1 331 ? 53.459 -22.825 -0.921 1.00 51.19 331 HIS A O 1
ATOM 2617 N N . ARG A 1 332 ? 51.777 -23.418 0.445 1.00 50.53 332 ARG A N 1
ATOM 2618 C CA . ARG A 1 332 ? 52.635 -23.584 1.636 1.00 50.53 332 ARG A CA 1
ATOM 2619 C C . ARG A 1 332 ? 53.560 -24.800 1.573 1.00 50.53 332 ARG A C 1
ATOM 2621 O O . ARG A 1 332 ? 54.571 -24.802 2.264 1.00 50.53 332 ARG A O 1
ATOM 2628 N N . HIS A 1 333 ? 53.253 -25.807 0.756 1.00 47.41 333 HIS A N 1
ATOM 2629 C CA . HIS A 1 333 ? 54.123 -26.977 0.589 1.00 47.41 333 HIS A CA 1
ATOM 2630 C C . HIS A 1 333 ? 55.244 -26.793 -0.441 1.00 47.41 333 HIS A C 1
ATOM 2632 O O . HIS A 1 333 ? 56.173 -27.593 -0.450 1.00 47.41 333 HIS A O 1
ATOM 2638 N N . GLN A 1 334 ? 55.218 -25.737 -1.260 1.00 48.31 334 GLN A N 1
ATOM 2639 C CA . GLN A 1 334 ? 56.305 -25.442 -2.205 1.00 48.31 334 GLN A CA 1
ATOM 2640 C C . GLN A 1 334 ? 57.371 -24.488 -1.643 1.00 48.31 334 GLN A C 1
ATOM 2642 O O . GLN A 1 334 ? 58.430 -24.345 -2.243 1.00 48.31 334 GLN A O 1
ATOM 2647 N N . THR A 1 335 ? 57.134 -23.857 -0.489 1.00 47.44 335 THR A N 1
ATOM 2648 C CA . THR A 1 335 ? 58.047 -22.854 0.094 1.00 47.44 335 THR A CA 1
ATOM 2649 C C . THR A 1 335 ? 58.844 -23.351 1.305 1.00 47.44 335 THR A C 1
ATOM 2651 O O . THR A 1 335 ? 59.490 -22.550 1.973 1.00 47.44 335 THR A O 1
ATOM 2654 N N . THR A 1 336 ? 58.832 -24.651 1.609 1.00 46.50 336 THR A N 1
ATOM 2655 C CA . THR A 1 336 ? 59.626 -25.230 2.709 1.00 46.50 336 THR A CA 1
ATOM 2656 C C . THR A 1 336 ? 60.427 -26.446 2.246 1.00 46.50 336 THR A C 1
ATOM 2658 O O . THR A 1 336 ? 60.137 -27.575 2.635 1.00 46.50 336 THR A O 1
ATOM 2661 N N . SER A 1 337 ? 61.456 -26.209 1.433 1.00 41.53 337 SER A N 1
ATOM 2662 C CA . SER A 1 337 ? 62.619 -27.100 1.342 1.00 41.53 337 SER A CA 1
ATOM 2663 C C . SER A 1 337 ? 63.784 -26.422 2.074 1.00 41.53 337 SER A C 1
ATOM 2665 O O . SER A 1 337 ? 64.228 -25.367 1.622 1.00 41.53 337 SER A O 1
ATOM 2667 N N . PRO A 1 338 ? 64.264 -26.955 3.212 1.00 42.22 338 PRO A N 1
ATOM 2668 C CA . PRO A 1 338 ? 65.432 -26.416 3.892 1.00 42.22 338 PRO A CA 1
ATOM 2669 C C . PRO A 1 338 ? 66.702 -26.829 3.140 1.00 42.22 338 PRO A C 1
ATOM 2671 O O . PRO A 1 338 ? 66.919 -28.015 2.890 1.00 42.22 338 PRO A O 1
ATOM 2674 N N . GLY A 1 339 ? 67.524 -25.844 2.773 1.00 39.78 339 GLY A N 1
ATOM 2675 C CA . GLY A 1 339 ? 68.864 -26.067 2.237 1.00 39.78 339 GLY A CA 1
ATOM 2676 C C . GLY A 1 339 ? 69.764 -26.733 3.279 1.00 39.78 339 GLY A C 1
ATOM 2677 O O . GLY A 1 339 ? 69.795 -26.320 4.439 1.00 39.78 339 GLY A O 1
ATOM 2678 N N . LEU A 1 340 ? 70.465 -27.781 2.853 1.00 40.28 340 LEU A N 1
ATOM 2679 C CA . LEU A 1 340 ? 71.566 -28.407 3.585 1.00 40.28 340 LEU A CA 1
ATOM 2680 C C . LEU A 1 340 ? 72.787 -27.465 3.585 1.00 40.28 340 LEU A C 1
ATOM 2682 O O . LEU A 1 340 ? 72.978 -26.756 2.597 1.00 40.28 340 LEU A O 1
ATOM 2686 N N . PRO A 1 341 ? 73.606 -27.434 4.652 1.00 41.06 341 PRO A N 1
ATOM 2687 C CA . PRO A 1 341 ? 74.818 -26.625 4.682 1.00 41.06 341 PRO A CA 1
ATOM 2688 C C . PRO A 1 341 ? 75.970 -27.347 3.967 1.00 41.06 341 PRO A C 1
ATOM 2690 O O . PRO A 1 341 ? 76.209 -28.531 4.212 1.00 41.06 341 PRO A O 1
ATOM 2693 N N . ASP A 1 342 ? 76.676 -26.618 3.104 1.00 42.84 342 ASP A N 1
ATOM 2694 C CA . ASP A 1 342 ? 77.890 -27.079 2.426 1.00 42.84 342 ASP A CA 1
ATOM 2695 C C . ASP A 1 342 ? 79.086 -27.163 3.388 1.00 42.84 342 ASP A C 1
ATOM 2697 O O . ASP A 1 342 ? 79.208 -26.383 4.338 1.00 42.84 342 ASP A O 1
ATOM 2701 N N . SER A 1 343 ? 79.947 -28.146 3.112 1.00 38.09 343 SER A N 1
ATOM 2702 C CA . SER A 1 343 ? 81.267 -28.373 3.722 1.00 38.09 343 SER A CA 1
ATOM 2703 C C . SER A 1 343 ? 82.353 -27.614 2.975 1.00 38.09 343 SER A C 1
ATOM 2705 O O . SER A 1 343 ? 82.241 -27.549 1.729 1.00 38.09 343 SER A O 1
#

Sequence (343 aa):
MEFRSVHQLSVDVARWSETLPEDVDLVAGIPRSGMLPATMLALHMHRPLTDLDGLIEGRVLRCGERLSSERAPDAIEGARRILVVDDSTNRGGAIRRAKMLVAQAPHLRGRVVWGAPYAAQGAAEGLLDHWYEKVSRPRAFEWNIMHHSGLVEACVDLDSVLIGRRPDEPLPPAPRLTPGSEVGWLVTSRDPAGRPGLESWLEEHGFRWRHLVMSDDPAHRPDSTGGHLASDPARRKSTLYDAAHAWLFIEGDPDQARAITEATGRPVYCTERRAMLYPGVPEGAPPRPGDAARWRRREAVRLQRRRAQHWRNRLGGSLRRADEIWRLATHRHQTTSPGLPDS

Mean predicted aligned error: 10.36 Å

pLDDT: mean 82.86, std 17.68, range [35.69, 98.44]

Solvent-accessible surface area (backbone atoms only — not comparable to full-atom values): 19032 Å² total; per-residue (Å²): 97,46,73,44,37,68,68,55,48,54,56,50,42,61,57,37,53,78,74,48,70,85,70,52,46,29,28,23,7,38,81,71,65,6,35,57,56,25,52,54,36,17,62,76,69,73,32,56,40,25,38,53,65,31,59,69,71,53,40,51,53,83,51,62,86,92,47,54,72,88,47,36,56,57,49,60,76,65,35,67,23,30,40,38,20,37,47,56,34,66,82,33,66,66,61,52,52,52,53,57,57,52,71,72,32,76,93,49,69,94,24,69,44,33,34,23,56,30,30,21,81,59,86,32,43,85,71,43,80,42,64,65,43,77,49,59,79,59,64,48,40,63,95,44,50,61,53,32,78,62,31,49,43,16,35,35,32,36,32,54,49,27,50,61,46,62,57,90,52,80,84,67,99,62,68,67,46,80,59,72,35,47,29,24,30,38,36,36,75,32,63,60,89,49,43,70,63,51,52,53,52,38,52,76,69,66,58,48,68,74,38,83,46,43,47,86,42,74,95,74,55,77,84,89,66,75,91,64,61,82,72,40,68,37,63,48,52,25,53,47,48,62,72,68,60,36,85,38,40,39,26,24,52,64,67,46,31,48,48,25,10,62,74,59,64,38,59,21,37,18,62,71,75,61,40,65,40,45,57,99,46,64,79,85,56,81,78,55,79,69,53,46,51,54,40,44,51,52,50,49,53,47,53,50,50,50,51,51,50,54,50,49,54,51,52,52,52,51,49,53,50,51,50,50,51,49,53,56,55,58,53,60,68,74,76,71,77,84,81,80,84,85,132

Secondary structure (DSSP, 8-state):
-EEE-HHHHHHHHHHHHTTS-TT--EEEEPTTTTHHHHHHHHHHHT--EEEHHHHHHT------TTS-GGGHHHHHHH-S-EEEE-SEESSSHHHHHHHHHHHT-GGGTTTEEEEEEEE-SSTTGGG-SEEEEE-PSSEEEGGGGGG-GGGGGEEEEIIIIII-S-TTSPPPSS-S---SS-EEEEE--S-GGGHHHHHHHHHHTT--EEEEE-TT-GGGPPTT--TTGGG-HHHHHHHHHHHTT-SEEEES-HHHHHHHHHHHTS-EEETTTTEEE-TTS-TTSPPPHHHHHHHHHHHHHHHHHHHHHHHHHHHHHHHHHHHHHHHHHHHHTSS--PPPPP-

InterPro domains:
  IPR000836 Phosphoribosyltransferase domain [cd06223] (13-105)
  IPR029057 Phosphoribosyltransferase-like [G3DSA:3.40.50.2020] (4-130)
  IPR029057 Phosphoribosyltransferase-like [SSF53271] (20-106)

Nearest PDB structures (foldseek):
  4ts5-assembly1_B  TM=6.893E-01  e=3.500E-05  Saccharolobus solfataricus
  1wd5-assembly1_A  TM=6.306E-01  e=9.631E-05  Thermus thermophilus
  7f06-assembly2_B  TM=6.433E-01  e=3.319E-04  Streptomyces sp.
  1vch-assembly1_B  TM=5.683E-01  e=1.897E-03  Thermus thermophilus
  4rv4-assembly2_C-2  TM=6.523E-01  e=1.025E-02  Bacillus anthracis